Protein AF-A0A925SBM7-F1 (afdb_monomer)

Solvent-accessible surface area (backbone atoms only — not comparable to full-atom values): 20744 Å² total; per-residue (Å²): 138,82,82,84,75,77,81,74,82,74,74,85,72,57,77,45,67,41,52,42,64,77,42,91,88,35,47,74,71,52,40,55,50,36,44,76,73,70,36,57,24,42,48,45,52,70,65,62,63,48,76,49,73,45,79,36,62,62,72,42,56,63,64,70,64,47,79,69,43,75,47,24,29,63,27,32,28,75,43,70,50,75,50,66,41,80,94,63,78,42,34,37,28,39,37,33,28,36,60,88,69,37,63,38,37,40,34,32,76,70,42,71,70,55,66,80,78,58,56,72,69,42,39,30,42,41,36,41,41,29,79,37,76,86,69,28,27,24,70,66,49,52,71,48,74,62,56,97,85,66,92,71,64,95,77,47,72,34,44,33,60,40,62,84,73,55,90,95,56,54,69,68,59,53,51,57,50,51,53,54,47,43,74,71,41,38,89,65,50,71,63,96,46,58,77,55,43,67,70,76,35,73,94,47,74,52,64,36,54,23,47,44,23,50,55,57,24,90,45,82,69,37,37,58,54,16,49,53,51,54,52,45,50,54,50,51,53,51,48,51,53,51,51,51,54,49,52,53,46,58,74,75,43,71,27,64,72,29,41,38,85,49,72,62,46,54,53,50,56,69,69,39,96,62,81,79,50,74,66,57,53,51,52,51,53,53,50,35,50,37,28,49,30,70,39,67,67,85,83,85,92,81,76,64,92,87,69,51,65,68,57,55,51,50,49,54,44,39,18,31,47,64,50,78,42,90,78,87,88,86,59,99,43,68,73,56,38,54,53,49,50,54,54,48,39,70,63,31,47,87,72,75,42,87,74,131

Mean predicted aligned error: 10.59 Å

Structure (mmCIF, N/CA/C/O backbone):
data_AF-A0A925SBM7-F1
#
_entry.id   AF-A0A925SBM7-F1
#
loop_
_atom_site.group_PDB
_atom_site.id
_atom_site.type_symbol
_atom_site.label_atom_id
_atom_site.label_alt_id
_atom_site.label_comp_id
_atom_site.label_asym_id
_atom_site.label_entity_id
_atom_site.label_seq_id
_atom_site.pdbx_PDB_ins_code
_atom_site.Cartn_x
_atom_site.Cartn_y
_atom_site.Cartn_z
_atom_site.occupancy
_atom_site.B_iso_or_equiv
_atom_site.auth_seq_id
_atom_site.auth_comp_id
_atom_site.auth_asym_id
_atom_site.auth_atom_id
_atom_site.pdbx_PDB_model_num
ATOM 1 N N . MET A 1 1 ? 7.606 -49.605 -18.441 1.00 36.62 1 MET A N 1
ATOM 2 C CA . MET A 1 1 ? 7.608 -49.320 -16.988 1.00 36.62 1 MET A CA 1
ATOM 3 C C . MET A 1 1 ? 8.359 -48.015 -16.738 1.00 36.62 1 MET A C 1
ATOM 5 O O . MET A 1 1 ? 9.557 -48.031 -16.490 1.00 36.62 1 MET A O 1
ATOM 9 N N . SER A 1 2 ? 7.673 -46.881 -16.899 1.00 34.53 2 SER A N 1
ATOM 10 C CA . SER A 1 2 ? 8.243 -45.550 -16.661 1.00 34.53 2 SER A CA 1
ATOM 11 C C . SER A 1 2 ? 8.030 -45.191 -15.192 1.00 34.53 2 SER A C 1
ATOM 13 O O . SER A 1 2 ? 6.893 -45.181 -14.721 1.00 34.53 2 SER A O 1
ATOM 15 N N . ARG A 1 3 ? 9.122 -44.999 -14.447 1.00 35.59 3 ARG A N 1
ATOM 16 C CA . ARG A 1 3 ? 9.088 -44.687 -13.014 1.00 35.59 3 ARG A CA 1
ATOM 17 C C . ARG A 1 3 ? 8.568 -43.263 -12.829 1.00 35.59 3 ARG A C 1
ATOM 19 O O . ARG A 1 3 ? 9.283 -42.300 -13.091 1.00 35.59 3 ARG A O 1
ATOM 26 N N . TYR A 1 4 ? 7.330 -43.155 -12.358 1.00 36.81 4 TYR A N 1
ATOM 27 C CA . TYR A 1 4 ? 6.781 -41.937 -11.777 1.00 36.81 4 TYR A CA 1
ATOM 28 C C . TYR A 1 4 ? 7.681 -41.507 -10.612 1.00 36.81 4 TYR A C 1
ATOM 30 O O . TYR A 1 4 ? 7.829 -42.229 -9.625 1.00 36.81 4 TYR A O 1
ATOM 38 N N . LYS A 1 5 ? 8.347 -40.363 -10.769 1.00 33.78 5 LYS A N 1
ATOM 39 C CA . LYS A 1 5 ? 9.140 -39.722 -9.721 1.00 33.78 5 LYS A CA 1
ATOM 40 C C . LYS A 1 5 ? 8.180 -38.767 -8.999 1.00 33.78 5 LYS A C 1
ATOM 42 O O . LYS A 1 5 ? 7.659 -37.876 -9.670 1.00 33.78 5 LYS A O 1
ATOM 47 N N . PRO A 1 6 ? 7.879 -38.961 -7.703 1.00 37.88 6 PRO A N 1
ATOM 48 C CA . PRO A 1 6 ? 6.991 -38.051 -6.991 1.00 37.88 6 PRO A CA 1
ATOM 49 C C . PRO A 1 6 ? 7.601 -36.639 -6.971 1.00 37.88 6 PRO A C 1
ATOM 51 O O . PRO A 1 6 ? 8.834 -36.516 -6.986 1.00 37.88 6 PRO A O 1
ATOM 54 N N . PRO A 1 7 ? 6.772 -35.580 -6.971 1.00 35.25 7 PRO A N 1
ATOM 55 C CA . PRO A 1 7 ? 7.269 -34.217 -6.845 1.00 35.25 7 PRO A CA 1
ATOM 56 C C . PRO A 1 7 ? 8.067 -34.086 -5.541 1.00 35.25 7 PRO A C 1
ATOM 58 O O . PRO A 1 7 ? 7.689 -34.636 -4.506 1.00 35.25 7 PRO A O 1
ATOM 61 N N . MET A 1 8 ? 9.215 -33.411 -5.626 1.00 36.38 8 MET A N 1
ATOM 62 C CA . MET A 1 8 ? 10.025 -33.065 -4.458 1.00 36.38 8 MET A CA 1
ATOM 63 C C . MET A 1 8 ? 9.178 -32.248 -3.468 1.00 36.38 8 MET A C 1
ATOM 65 O O . MET A 1 8 ? 8.316 -31.495 -3.920 1.00 36.38 8 MET A O 1
ATOM 69 N N . PRO A 1 9 ? 9.405 -32.374 -2.148 1.00 42.34 9 PRO A N 1
ATOM 70 C CA . PRO A 1 9 ? 8.693 -31.567 -1.167 1.00 42.34 9 PRO A CA 1
ATOM 71 C C . PRO A 1 9 ? 8.966 -30.084 -1.428 1.00 42.34 9 PRO A C 1
ATOM 73 O O . PRO A 1 9 ? 10.118 -29.685 -1.623 1.00 42.34 9 PRO A O 1
ATOM 76 N N . ASP A 1 10 ? 7.888 -29.301 -1.464 1.00 40.31 10 ASP A N 1
ATOM 77 C CA . ASP A 1 10 ? 7.915 -27.850 -1.594 1.00 40.31 10 ASP A CA 1
ATOM 78 C C . ASP A 1 10 ? 8.923 -27.239 -0.610 1.00 40.31 10 ASP A C 1
ATOM 80 O O . ASP A 1 10 ? 9.054 -27.678 0.537 1.00 40.31 10 ASP A O 1
ATOM 84 N N . ALA A 1 11 ? 9.651 -26.219 -1.074 1.00 39.84 11 ALA A N 1
ATOM 85 C CA . ALA A 1 11 ? 10.484 -25.374 -0.224 1.00 39.84 11 ALA A CA 1
ATOM 86 C C . ALA A 1 11 ? 9.697 -24.966 1.035 1.00 39.84 11 ALA A C 1
ATOM 88 O O . ALA A 1 11 ? 8.486 -24.763 0.923 1.00 39.84 11 ALA A O 1
ATOM 89 N N . PRO A 1 12 ? 10.335 -24.827 2.216 1.00 41.28 12 PRO A N 1
ATOM 90 C CA . PRO A 1 12 ? 9.622 -24.466 3.434 1.00 41.28 12 PRO A CA 1
ATOM 91 C C . PRO A 1 12 ? 8.854 -23.170 3.179 1.00 41.28 12 PRO A C 1
ATOM 93 O O . PRO A 1 12 ? 9.448 -22.103 3.021 1.00 41.28 12 PRO A O 1
ATOM 96 N N . THR A 1 13 ? 7.531 -23.275 3.061 1.00 55.53 13 THR A N 1
ATOM 97 C CA . THR A 1 13 ? 6.646 -22.130 2.877 1.00 55.53 13 THR A CA 1
ATOM 98 C C . THR A 1 13 ? 6.925 -21.179 4.025 1.00 55.53 13 THR A C 1
ATOM 100 O O . THR A 1 13 ? 6.797 -21.581 5.185 1.00 55.53 13 THR A O 1
ATOM 103 N N . HIS A 1 14 ? 7.363 -19.954 3.715 1.00 69.00 14 HIS A N 1
ATOM 104 C CA . HIS A 1 14 ? 7.629 -18.944 4.735 1.00 69.00 14 HIS A CA 1
ATOM 105 C C . HIS A 1 14 ? 6.448 -18.907 5.721 1.00 69.00 14 HIS A C 1
ATOM 107 O O . HIS A 1 14 ? 5.305 -18.894 5.262 1.00 69.00 14 HIS A O 1
ATOM 113 N N . PRO A 1 15 ? 6.675 -18.879 7.048 1.00 78.44 15 PRO A N 1
ATOM 114 C CA . PRO A 1 15 ? 5.600 -19.037 8.034 1.00 78.44 15 PRO A CA 1
ATOM 115 C C . PRO A 1 15 ? 4.454 -18.026 7.869 1.00 78.44 15 PRO A C 1
ATOM 117 O O . PRO A 1 15 ? 3.299 -18.322 8.163 1.00 78.44 15 PRO A O 1
ATOM 120 N N . ILE A 1 16 ? 4.766 -16.843 7.338 1.00 83.44 16 ILE A N 1
ATOM 121 C CA . ILE A 1 16 ? 3.816 -15.761 7.053 1.00 83.44 16 ILE A CA 1
ATOM 122 C C . ILE A 1 16 ? 2.964 -15.984 5.788 1.00 83.44 16 ILE A C 1
ATOM 124 O O . ILE A 1 16 ? 1.986 -15.278 5.583 1.00 83.44 16 ILE A O 1
ATOM 128 N N . LEU A 1 17 ? 3.262 -16.984 4.957 1.00 87.81 17 LEU A N 1
ATOM 129 C CA . LEU A 1 17 ? 2.428 -17.367 3.806 1.00 87.81 17 LEU A CA 1
ATOM 130 C C . LEU A 1 17 ? 1.297 -18.331 4.194 1.00 87.81 17 LEU A C 1
ATOM 132 O O . LEU A 1 17 ? 0.545 -18.794 3.338 1.00 87.81 17 LEU A O 1
ATOM 136 N N . T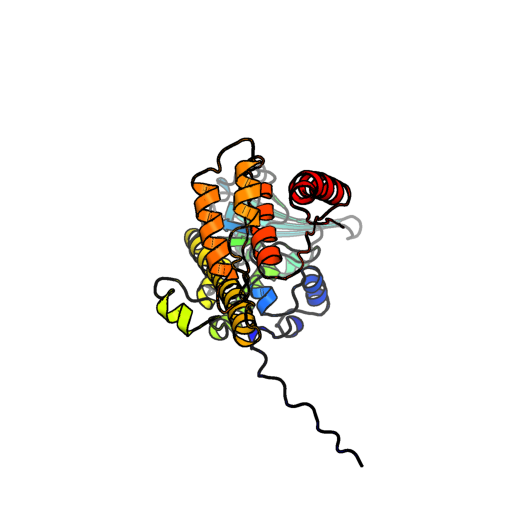HR A 1 18 ? 1.159 -18.631 5.488 1.00 89.50 18 THR A N 1
ATOM 137 C CA . THR A 1 18 ? 0.071 -19.460 6.012 1.00 89.50 18 THR A CA 1
ATOM 138 C C . THR A 1 18 ? -1.293 -18.856 5.636 1.00 89.50 18 THR A C 1
ATOM 140 O O . THR A 1 18 ? -1.474 -17.641 5.766 1.00 89.50 18 THR A O 1
ATOM 143 N N . PRO A 1 19 ? -2.280 -19.665 5.201 1.00 91.50 19 PRO A N 1
ATOM 144 C CA . PRO A 1 19 ? -3.624 -19.175 4.909 1.00 91.50 19 PRO A CA 1
ATOM 145 C C . PRO A 1 19 ? -4.304 -18.536 6.127 1.00 91.50 19 PRO A C 1
ATOM 147 O O . PRO A 1 19 ? -4.278 -19.099 7.223 1.00 91.50 19 PRO A O 1
ATOM 150 N N . ILE A 1 20 ? -5.015 -17.419 5.933 1.00 90.88 20 ILE A N 1
ATOM 151 C CA . ILE A 1 20 ? -5.725 -16.713 7.025 1.00 90.88 20 ILE A CA 1
ATOM 152 C C . ILE A 1 20 ? -6.784 -17.566 7.734 1.00 90.88 20 ILE A C 1
ATOM 154 O O . ILE A 1 20 ? -7.134 -17.286 8.876 1.00 90.88 20 ILE A O 1
ATOM 158 N N . VAL A 1 21 ? -7.298 -18.610 7.081 1.00 88.81 21 VAL A N 1
ATOM 159 C CA . VAL A 1 21 ? -8.307 -19.521 7.650 1.00 88.81 21 VAL A CA 1
ATOM 160 C C . VAL A 1 21 ? -7.735 -20.334 8.818 1.00 88.81 21 VAL A C 1
ATOM 162 O O . VAL A 1 21 ? -8.482 -20.778 9.683 1.00 88.81 21 VAL A O 1
ATOM 165 N N . ALA A 1 22 ? -6.409 -20.491 8.883 1.00 87.19 22 ALA A N 1
ATOM 166 C CA . ALA A 1 22 ? -5.737 -21.135 10.007 1.00 87.19 22 ALA A CA 1
ATOM 167 C C . ALA A 1 22 ? -5.663 -20.236 11.257 1.00 87.19 22 ALA A C 1
ATOM 169 O O . ALA A 1 22 ? -5.339 -20.719 12.343 1.00 87.19 22 ALA A O 1
ATOM 170 N N . LEU A 1 23 ? -5.955 -18.933 11.136 1.00 87.00 23 LEU A N 1
ATOM 171 C CA . LEU A 1 23 ? -5.898 -18.006 12.262 1.00 87.00 23 LEU A CA 1
ATOM 172 C C . LEU A 1 23 ? -7.079 -18.203 13.215 1.00 87.00 23 LEU A C 1
ATOM 174 O O . LEU A 1 23 ? -8.252 -18.256 12.832 1.00 87.00 23 LEU A O 1
ATOM 178 N N . ARG A 1 24 ? -6.773 -18.214 14.513 1.00 82.44 24 ARG A N 1
ATOM 179 C CA . ARG A 1 24 ? -7.779 -18.364 15.567 1.00 82.44 24 ARG A CA 1
ATOM 180 C C . ARG A 1 24 ? -8.795 -17.217 15.538 1.00 82.44 24 ARG A C 1
ATOM 182 O O . ARG A 1 24 ? -8.470 -16.055 15.792 1.00 82.44 24 ARG A O 1
ATOM 189 N N . GLY A 1 25 ? -10.066 -17.561 15.347 1.00 79.31 25 GLY A N 1
ATOM 190 C CA . GLY A 1 25 ? -11.177 -16.603 15.293 1.00 79.31 25 GLY A CA 1
ATOM 191 C C . GLY A 1 25 ? -11.581 -16.189 13.876 1.00 79.31 25 GLY A C 1
ATOM 192 O O . GLY A 1 25 ? -12.511 -15.394 13.735 1.00 79.31 25 GLY A O 1
ATOM 193 N N . VAL A 1 26 ? -10.939 -16.745 12.842 1.00 88.06 26 VAL A N 1
ATOM 194 C CA . VAL A 1 26 ? -11.363 -16.622 11.442 1.00 88.06 26 VAL A CA 1
ATOM 195 C C . VAL A 1 26 ? -12.196 -17.850 11.064 1.00 88.06 26 VAL A C 1
ATOM 197 O O . VAL A 1 26 ? -11.687 -18.858 10.593 1.00 88.06 26 VAL A O 1
ATOM 200 N N . GLY A 1 27 ? -13.508 -17.776 11.306 1.00 88.31 27 GLY A N 1
ATOM 201 C CA . GLY A 1 27 ? -14.463 -18.774 10.806 1.00 88.31 27 GLY A CA 1
ATOM 202 C C . GLY A 1 27 ? -14.725 -18.637 9.296 1.00 88.31 27 GLY A C 1
ATOM 203 O O . GLY A 1 27 ? -14.290 -17.654 8.692 1.00 88.31 27 GLY A O 1
ATOM 204 N N . PRO A 1 28 ? -15.491 -19.555 8.677 1.00 87.69 28 PRO A N 1
ATOM 205 C CA . PRO A 1 28 ? -15.744 -19.556 7.230 1.00 87.69 28 PRO A CA 1
ATOM 206 C C . PRO A 1 28 ? -16.393 -18.256 6.726 1.00 87.69 28 PRO A C 1
ATOM 208 O O . PRO A 1 28 ? -16.018 -17.741 5.676 1.00 87.69 28 PRO A O 1
ATOM 211 N N . GLU A 1 29 ? -17.306 -17.667 7.503 1.00 88.06 29 GLU A N 1
ATOM 212 C CA . GLU A 1 29 ? -17.922 -16.377 7.170 1.00 88.06 29 GLU A CA 1
ATOM 213 C C . GLU A 1 29 ? -16.894 -15.231 7.172 1.00 88.06 29 GLU A C 1
ATOM 215 O O . GLU A 1 29 ? -16.831 -14.433 6.236 1.00 88.06 29 GLU A O 1
ATOM 220 N N . ARG A 1 30 ? -16.041 -15.173 8.205 1.00 88.75 30 ARG A N 1
ATOM 221 C CA . ARG A 1 30 ? -14.977 -14.164 8.323 1.00 88.75 30 ARG A CA 1
ATOM 222 C C . ARG A 1 30 ? -13.920 -14.339 7.237 1.00 88.75 30 ARG A C 1
ATOM 224 O O . ARG A 1 30 ? -13.475 -13.345 6.675 1.00 88.75 30 ARG A O 1
ATOM 231 N N . ALA A 1 31 ? -13.571 -15.577 6.896 1.00 90.25 31 ALA A N 1
ATOM 232 C CA . ALA A 1 31 ? -12.684 -15.886 5.781 1.00 90.25 31 ALA A CA 1
ATOM 233 C C . ALA A 1 31 ? -13.259 -15.381 4.450 1.00 90.25 31 ALA A C 1
ATOM 235 O O . ALA A 1 31 ? -12.548 -14.734 3.686 1.00 90.25 31 ALA A O 1
ATOM 236 N N . ALA A 1 32 ? -14.556 -15.593 4.196 1.00 90.62 32 ALA A N 1
ATOM 237 C CA . ALA A 1 32 ? -15.216 -15.079 2.997 1.00 90.62 32 ALA A CA 1
ATOM 238 C C . ALA A 1 32 ? -15.233 -13.539 2.952 1.00 90.62 32 ALA A C 1
ATOM 240 O O . ALA A 1 32 ? -15.033 -12.953 1.889 1.00 90.62 32 ALA A O 1
ATOM 241 N N . GLN A 1 33 ? -15.434 -12.870 4.094 1.00 90.56 33 GLN A N 1
ATOM 242 C CA . GLN A 1 33 ? -15.348 -11.407 4.194 1.00 90.56 33 GLN A CA 1
ATOM 243 C C . GLN A 1 33 ? -13.922 -10.896 3.922 1.00 90.56 33 GLN A C 1
ATOM 245 O O . GLN A 1 33 ? -13.749 -9.963 3.142 1.00 90.56 33 GLN A O 1
ATOM 250 N N . LEU A 1 34 ? -12.897 -11.532 4.498 1.00 92.31 34 LEU A N 1
ATOM 251 C CA . LEU A 1 34 ? -11.488 -11.192 4.259 1.00 92.31 34 LEU A CA 1
ATOM 252 C C . LEU A 1 34 ? -11.064 -11.451 2.804 1.00 92.31 34 LEU A C 1
ATOM 254 O O . LEU A 1 34 ? -10.365 -10.632 2.211 1.00 92.31 34 LEU A O 1
ATOM 258 N N . ALA A 1 35 ? -11.563 -12.518 2.179 1.00 92.69 35 ALA A N 1
ATOM 259 C CA . ALA A 1 35 ? -11.307 -12.807 0.770 1.00 92.69 35 ALA A CA 1
ATOM 260 C C . ALA A 1 35 ? -11.868 -11.720 -0.168 1.00 92.69 35 ALA A C 1
ATOM 262 O O . ALA A 1 35 ? -11.259 -11.424 -1.194 1.00 92.69 35 ALA A O 1
ATOM 263 N N . ARG A 1 36 ? -12.981 -11.056 0.188 1.00 92.69 36 ARG A N 1
ATOM 264 C CA . ARG A 1 36 ? -13.484 -9.884 -0.566 1.00 92.69 36 ARG A CA 1
ATOM 265 C C . ARG A 1 36 ? -12.520 -8.695 -0.510 1.00 92.69 36 ARG A C 1
ATOM 267 O O . ARG A 1 36 ? -12.503 -7.890 -1.437 1.00 92.69 36 ARG A O 1
ATOM 274 N N . LEU A 1 37 ? -11.708 -8.603 0.544 1.00 91.12 37 LEU A N 1
ATOM 275 C CA . LEU A 1 37 ? -10.600 -7.650 0.667 1.00 91.12 37 LEU A CA 1
ATOM 276 C C . LEU A 1 37 ? -9.308 -8.148 -0.005 1.00 91.12 37 LEU A C 1
ATOM 278 O O . LEU A 1 37 ? -8.294 -7.463 0.074 1.00 91.12 37 LEU A O 1
ATOM 282 N N . LYS A 1 38 ? -9.343 -9.306 -0.684 1.00 94.25 38 LYS A N 1
ATOM 283 C CA . LYS A 1 38 ? -8.181 -9.994 -1.274 1.00 94.25 38 LYS A CA 1
ATOM 284 C C . LYS A 1 38 ? -7.117 -10.389 -0.246 1.00 94.25 38 LYS A C 1
ATOM 286 O O . LYS A 1 38 ? -5.942 -10.484 -0.579 1.00 94.25 38 LYS A O 1
ATOM 291 N N . LEU A 1 39 ? -7.530 -10.615 0.999 1.00 93.81 39 LEU A N 1
ATOM 292 C CA . LEU A 1 39 ? -6.655 -11.090 2.064 1.00 93.81 39 LEU A CA 1
ATOM 293 C C . LEU A 1 39 ? -6.765 -12.614 2.116 1.00 93.81 39 LEU A C 1
ATOM 295 O O . LEU A 1 39 ? -7.835 -13.133 2.437 1.00 93.81 39 LEU A O 1
ATOM 299 N N . HIS A 1 40 ? -5.690 -13.324 1.771 1.00 92.50 40 HIS A N 1
ATOM 300 C CA . HIS A 1 40 ? -5.677 -14.791 1.694 1.00 92.50 40 HIS A CA 1
ATOM 301 C C . HIS A 1 40 ? -4.623 -15.426 2.606 1.00 92.50 40 HIS A C 1
ATOM 303 O O . HIS A 1 40 ? -4.810 -16.550 3.081 1.00 92.50 40 HIS A O 1
ATOM 309 N N . THR A 1 41 ? -3.549 -14.703 2.899 1.00 94.38 41 THR A N 1
ATOM 310 C CA . THR A 1 41 ? -2.424 -15.156 3.722 1.00 94.38 41 THR A CA 1
ATOM 311 C C . THR A 1 41 ? -2.182 -14.237 4.916 1.00 94.38 41 THR A C 1
ATOM 313 O O . THR A 1 41 ? -2.691 -13.114 4.980 1.00 94.38 41 THR A O 1
ATOM 316 N N . VAL A 1 42 ? -1.408 -14.718 5.891 1.00 92.88 42 VAL A N 1
ATOM 317 C CA . VAL A 1 42 ? -0.963 -13.899 7.028 1.00 92.88 42 VAL A CA 1
ATOM 318 C C . VAL A 1 42 ? -0.161 -12.685 6.548 1.00 92.88 42 VAL A C 1
ATOM 320 O O . VAL A 1 42 ? -0.357 -11.594 7.075 1.00 92.88 42 VAL A O 1
ATOM 323 N N . GLU A 1 43 ? 0.677 -12.830 5.522 1.00 92.06 43 GLU A N 1
ATOM 324 C CA . GLU A 1 43 ? 1.409 -11.716 4.917 1.00 92.06 43 GLU A CA 1
ATOM 325 C C . GLU A 1 43 ? 0.458 -10.671 4.323 1.00 92.06 43 GLU A C 1
ATOM 327 O O . GLU A 1 43 ? 0.632 -9.486 4.606 1.00 92.06 43 GLU A O 1
ATOM 332 N N . ASP A 1 44 ? -0.589 -11.083 3.597 1.00 93.44 44 ASP A N 1
ATOM 333 C CA . ASP A 1 44 ? -1.594 -10.139 3.080 1.00 93.44 44 ASP A CA 1
ATOM 334 C C . ASP A 1 44 ? -2.235 -9.341 4.220 1.00 93.44 44 ASP A C 1
ATOM 336 O O . ASP A 1 44 ? -2.409 -8.127 4.121 1.00 93.44 44 ASP A O 1
ATOM 340 N N . LEU A 1 45 ? -2.565 -10.020 5.324 1.00 93.88 45 LEU A N 1
ATOM 341 C CA . LEU A 1 45 ? -3.159 -9.392 6.498 1.00 93.88 45 LEU A CA 1
ATOM 342 C C . LEU A 1 45 ? -2.192 -8.392 7.154 1.00 93.88 45 LEU A C 1
ATOM 344 O O . LEU A 1 45 ? -2.595 -7.267 7.432 1.00 93.88 45 LEU A O 1
ATOM 348 N N . LEU A 1 46 ? -0.923 -8.762 7.349 1.00 93.06 46 LEU A N 1
ATOM 349 C CA . LEU A 1 46 ? 0.118 -7.876 7.894 1.00 93.06 46 LEU A CA 1
ATOM 350 C C . LEU A 1 46 ? 0.455 -6.702 6.958 1.00 93.06 46 LEU A C 1
ATOM 352 O O . LEU A 1 46 ? 0.945 -5.669 7.401 1.00 93.06 46 LEU A O 1
ATOM 356 N N . LEU A 1 47 ? 0.211 -6.833 5.656 1.00 92.25 47 LEU A N 1
ATOM 357 C CA . LEU A 1 47 ? 0.386 -5.748 4.690 1.00 92.25 47 LEU A CA 1
ATOM 358 C C . LEU A 1 47 ? -0.905 -4.943 4.459 1.00 92.25 47 LEU A C 1
ATOM 360 O O . LEU A 1 47 ? -0.876 -3.936 3.744 1.00 92.25 47 LEU A O 1
ATOM 364 N N . HIS A 1 48 ? -2.020 -5.316 5.099 1.00 94.50 48 HIS A N 1
ATOM 365 C CA . HIS A 1 48 ? -3.295 -4.595 5.043 1.00 94.50 48 HIS A CA 1
ATOM 366 C C . HIS A 1 48 ? -3.269 -3.342 5.923 1.00 94.50 48 HIS A C 1
ATOM 368 O O . HIS A 1 48 ? -3.756 -3.320 7.056 1.00 94.50 48 HIS A O 1
ATOM 374 N N . ARG A 1 49 ? -2.663 -2.274 5.407 1.00 93.00 49 ARG A N 1
ATOM 375 C CA . ARG A 1 49 ? -2.386 -1.054 6.179 1.00 93.00 49 ARG A CA 1
ATOM 376 C C . ARG A 1 49 ? -3.667 -0.294 6.580 1.00 93.00 49 ARG A C 1
ATOM 378 O O . ARG A 1 49 ? -4.631 -0.246 5.807 1.00 93.00 49 ARG A O 1
ATOM 385 N N . PRO A 1 50 ? -3.680 0.368 7.753 1.00 93.94 50 PRO A N 1
ATOM 386 C CA . PRO A 1 50 ? -4.755 1.288 8.126 1.00 93.94 50 PRO A CA 1
ATOM 387 C C . PRO A 1 50 ? -4.889 2.449 7.127 1.00 93.94 50 PRO A C 1
ATOM 389 O O . PRO A 1 50 ? -3.898 2.950 6.600 1.00 93.94 50 PRO A O 1
ATOM 392 N N . ARG A 1 51 ? -6.119 2.926 6.892 1.00 92.25 51 ARG A N 1
ATOM 393 C CA . ARG A 1 51 ? -6.389 4.122 6.067 1.00 92.25 51 ARG A CA 1
ATOM 394 C C . ARG A 1 51 ? -6.172 5.418 6.847 1.00 92.25 51 ARG A C 1
ATOM 396 O O . ARG A 1 51 ? -5.839 6.443 6.261 1.00 92.25 51 ARG A O 1
ATOM 403 N N . ARG A 1 52 ? -6.445 5.393 8.149 1.00 90.44 52 ARG A N 1
ATOM 404 C CA . ARG A 1 52 ? -6.238 6.517 9.068 1.00 90.44 52 ARG A CA 1
ATOM 405 C C . ARG A 1 52 ? -6.014 5.993 10.481 1.00 90.44 52 ARG A C 1
ATOM 407 O O . ARG A 1 52 ? -6.266 4.818 10.749 1.00 90.44 52 ARG A O 1
ATOM 414 N N . TYR A 1 53 ? -5.628 6.893 11.371 1.00 90.12 53 TYR A N 1
ATOM 415 C CA . TYR A 1 53 ? -5.447 6.626 12.790 1.00 90.12 53 TYR A CA 1
ATOM 416 C C . TYR A 1 53 ? -6.290 7.606 13.597 1.00 90.12 53 TYR A C 1
ATOM 418 O O . TYR A 1 53 ? -6.484 8.750 13.183 1.00 90.12 53 TYR A O 1
ATOM 426 N N . GLU A 1 54 ? -6.817 7.147 14.722 1.00 85.56 54 GLU A N 1
ATOM 427 C CA . GLU A 1 54 ? -7.579 7.957 15.667 1.00 85.56 54 GLU A CA 1
ATOM 428 C C . GLU A 1 54 ? -6.812 7.993 16.988 1.00 85.56 54 GLU A C 1
ATOM 430 O O . GLU A 1 54 ? -6.562 6.946 17.580 1.00 85.56 54 GLU A O 1
ATOM 435 N N . ASP A 1 55 ? -6.419 9.182 17.446 1.00 84.19 55 ASP A N 1
ATOM 436 C CA . ASP A 1 55 ? -5.768 9.325 18.748 1.00 84.19 55 ASP A CA 1
ATOM 437 C C . ASP A 1 55 ? -6.824 9.239 19.856 1.00 84.19 55 ASP A C 1
ATOM 439 O O . ASP A 1 55 ? -7.653 10.137 20.011 1.00 84.19 55 ASP A O 1
ATOM 443 N N . ARG A 1 56 ? -6.819 8.124 20.593 1.00 84.62 56 ARG A N 1
ATOM 444 C CA . ARG A 1 56 ? -7.777 7.843 21.671 1.00 84.62 56 ARG A CA 1
ATOM 445 C C . ARG A 1 56 ? -7.152 7.925 23.062 1.00 84.62 56 ARG A C 1
ATOM 447 O O . ARG A 1 56 ? -7.784 7.460 24.006 1.00 84.62 56 ARG A O 1
ATOM 454 N N . ARG A 1 57 ? -5.952 8.504 23.178 1.00 80.81 57 ARG A N 1
ATOM 455 C CA . ARG A 1 57 ? -5.225 8.714 24.447 1.00 80.81 57 ARG A CA 1
ATOM 456 C C . ARG A 1 57 ? -5.748 9.918 25.233 1.00 80.81 57 ARG A C 1
ATOM 458 O O . ARG A 1 57 ? -5.592 10.010 26.443 1.00 80.81 57 ARG A O 1
ATOM 465 N N . HIS A 1 58 ? -6.382 10.863 24.542 1.00 81.06 58 HIS A N 1
ATOM 466 C CA . HIS A 1 58 ? -6.893 12.083 25.155 1.00 81.06 58 HIS A CA 1
ATOM 467 C C . HIS A 1 58 ? -8.293 11.851 25.721 1.00 81.06 58 HIS A C 1
ATOM 469 O O . HIS A 1 58 ? -9.291 11.882 24.994 1.00 81.06 58 HIS A O 1
ATOM 475 N N . PHE A 1 59 ? -8.353 11.621 27.029 1.00 83.94 59 PHE A N 1
ATOM 476 C CA . PHE A 1 59 ? -9.608 11.510 27.759 1.00 83.94 59 PHE A CA 1
ATOM 477 C C . PHE A 1 59 ? -10.201 12.891 28.013 1.00 83.94 59 PHE A C 1
ATOM 479 O O . PHE A 1 59 ? -9.520 13.795 28.494 1.00 83.94 59 PHE A O 1
ATOM 486 N N . ARG A 1 60 ? -11.485 13.034 27.699 1.00 87.62 60 ARG A N 1
ATOM 487 C CA . ARG A 1 60 ? -12.304 14.178 28.100 1.00 87.62 60 ARG A CA 1
ATOM 488 C C . ARG A 1 60 ? -13.275 13.752 29.189 1.00 87.62 60 ARG A C 1
ATOM 490 O O . ARG A 1 60 ? -13.650 12.577 29.267 1.00 87.62 60 ARG A O 1
ATOM 497 N N . THR A 1 61 ? -13.706 14.704 30.002 1.00 91.31 61 THR A N 1
ATOM 498 C CA . THR A 1 61 ? -14.847 14.470 30.893 1.00 91.31 61 THR A CA 1
ATOM 499 C C . THR A 1 61 ? -16.146 14.436 30.081 1.00 91.31 61 THR A C 1
ATOM 501 O O . THR A 1 61 ? -16.235 14.985 28.976 1.00 91.31 61 THR A O 1
ATOM 504 N N . ILE A 1 62 ? -17.191 13.796 30.602 1.00 90.75 62 ILE A N 1
ATOM 505 C CA . ILE A 1 62 ? -18.509 13.739 29.955 1.00 90.75 62 ILE A CA 1
ATOM 506 C C . ILE A 1 62 ? -19.068 15.157 29.747 1.00 90.75 62 ILE A C 1
ATOM 508 O O . ILE A 1 62 ? -19.716 15.430 28.728 1.00 90.75 62 ILE A O 1
ATOM 512 N N . ALA A 1 63 ? -18.797 16.080 30.672 1.00 90.81 63 ALA A N 1
ATOM 513 C CA . ALA A 1 63 ? -19.194 17.482 30.564 1.00 90.81 63 ALA A CA 1
ATOM 514 C C . ALA A 1 63 ? -18.501 18.237 29.408 1.00 90.81 63 ALA A C 1
ATOM 516 O O . ALA A 1 63 ? -19.118 19.116 28.802 1.00 90.81 63 ALA A O 1
ATOM 517 N N . GLU A 1 64 ? -17.270 17.871 29.052 1.00 91.62 64 GLU A N 1
ATOM 518 C CA . GLU A 1 64 ? -16.472 18.497 27.980 1.00 91.62 64 GLU A CA 1
ATOM 519 C C . GLU A 1 64 ? -16.788 17.967 26.576 1.00 91.62 64 GLU A C 1
ATOM 521 O O . GLU A 1 64 ? -16.216 18.423 25.583 1.00 91.62 64 GLU A O 1
ATOM 526 N N . LEU A 1 65 ? -17.687 16.988 26.464 1.00 90.75 65 LEU A N 1
ATOM 527 C CA . LEU A 1 65 ? -18.082 16.444 25.172 1.00 90.75 65 LEU A CA 1
ATOM 528 C C . LEU A 1 65 ? -18.721 17.524 24.283 1.00 90.75 65 LEU A C 1
ATOM 530 O O . LEU A 1 65 ? -19.653 18.223 24.688 1.00 90.75 65 LEU A O 1
ATOM 534 N N . GLU A 1 66 ? -18.262 17.613 23.040 1.00 91.31 66 GLU A N 1
ATOM 535 C CA . GLU A 1 66 ? -18.773 18.553 22.043 1.00 91.31 66 GLU A CA 1
ATOM 536 C C . GLU A 1 66 ? -19.652 17.832 21.016 1.00 91.31 66 GLU A C 1
ATOM 538 O O . GLU A 1 66 ? -19.402 16.684 20.640 1.00 91.31 66 GLU A O 1
ATOM 543 N N . LEU A 1 67 ? -20.704 18.506 20.542 1.00 93.38 67 LEU A N 1
ATOM 544 C CA . LEU A 1 67 ? -21.626 17.932 19.564 1.00 93.38 67 LEU A CA 1
ATOM 545 C C . LEU A 1 67 ? -20.893 17.644 18.242 1.00 93.38 67 LEU A C 1
ATOM 547 O O . LEU A 1 67 ? -20.280 18.534 17.660 1.00 93.38 67 LEU A O 1
ATOM 551 N N . GLY A 1 68 ? -20.977 16.406 17.750 1.00 89.50 68 GLY A N 1
ATOM 552 C CA . GLY A 1 68 ? -20.389 15.993 16.469 1.00 89.50 68 GLY A CA 1
ATOM 553 C C . GLY A 1 68 ? -18.873 15.737 16.472 1.00 89.50 68 GLY A C 1
ATOM 554 O O . GLY A 1 68 ? -18.349 15.217 15.478 1.00 89.50 68 GLY A O 1
ATOM 555 N N . VAL A 1 69 ? -18.171 16.025 17.571 1.00 89.56 69 VAL A N 1
ATOM 556 C CA . VAL A 1 69 ? -16.725 15.793 17.717 1.00 89.56 69 VAL A CA 1
ATOM 557 C C . VAL A 1 69 ? -16.484 14.395 18.288 1.00 89.56 69 VAL A C 1
ATOM 559 O O . VAL A 1 69 ? -17.147 13.980 19.231 1.00 89.56 69 VAL A O 1
ATOM 562 N N . ALA A 1 70 ? -15.559 13.630 17.699 1.00 88.00 70 ALA A N 1
ATOM 563 C CA . ALA A 1 70 ? -15.204 12.318 18.242 1.00 88.00 70 ALA A CA 1
ATOM 564 C C . ALA A 1 70 ? -14.356 12.508 19.501 1.00 88.00 70 ALA A C 1
ATOM 566 O O . ALA A 1 70 ? -13.391 13.271 19.481 1.00 88.00 70 ALA A O 1
ATOM 567 N N . SER A 1 71 ? -14.713 11.847 20.596 1.00 88.31 71 SER A N 1
ATOM 568 C CA . SER A 1 71 ? -14.005 11.984 21.870 1.00 88.31 71 SER A CA 1
ATOM 569 C C . SER A 1 71 ? -13.998 10.666 22.632 1.00 88.31 71 SER A C 1
ATOM 571 O O . SER A 1 71 ? -14.921 9.859 22.492 1.00 88.31 71 SER A O 1
ATOM 573 N N . THR A 1 72 ? -12.947 10.461 23.423 1.00 88.94 72 THR A N 1
ATOM 574 C CA . THR A 1 72 ? -12.827 9.340 24.358 1.00 88.94 72 THR A CA 1
ATOM 575 C C . THR A 1 72 ? -13.175 9.831 25.758 1.00 88.94 72 T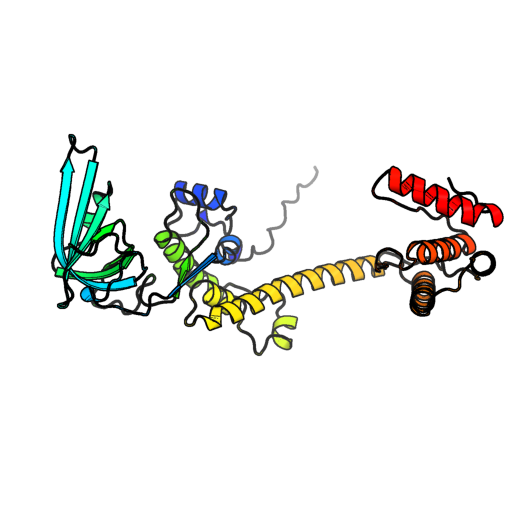HR A C 1
ATOM 577 O O . THR A 1 72 ? -12.634 10.839 26.207 1.00 88.94 72 THR A O 1
ATOM 580 N N . THR A 1 73 ? -14.047 9.118 26.462 1.00 89.69 73 THR A N 1
ATOM 581 C CA . THR A 1 73 ? -14.417 9.413 27.855 1.00 89.69 73 THR A CA 1
ATOM 582 C C . THR A 1 73 ? -14.416 8.132 28.677 1.00 89.69 73 THR A C 1
ATOM 584 O O . THR A 1 73 ? -14.741 7.066 28.152 1.00 89.69 73 THR A O 1
ATOM 587 N N . ARG A 1 74 ? -14.099 8.225 29.967 1.00 89.81 74 ARG A N 1
ATOM 588 C CA . ARG A 1 74 ? -14.214 7.120 30.929 1.00 89.81 74 ARG A CA 1
ATOM 589 C C . ARG A 1 74 ? -15.418 7.370 31.826 1.00 89.81 74 ARG A C 1
ATOM 591 O O . ARG A 1 74 ? -15.627 8.502 32.242 1.00 89.81 74 ARG A O 1
ATOM 598 N N . GLY A 1 75 ? -16.191 6.337 32.133 1.00 90.25 75 GLY A N 1
ATOM 599 C CA . GLY A 1 75 ? -17.318 6.462 33.051 1.00 90.25 75 GLY A CA 1
ATOM 600 C C . GLY A 1 75 ? -17.753 5.124 33.629 1.00 90.25 75 GLY A C 1
ATOM 601 O O . GLY A 1 75 ? -17.496 4.066 33.054 1.00 90.25 75 GLY A O 1
ATOM 602 N N . LYS A 1 76 ? -18.434 5.181 34.770 1.00 93.19 76 LYS A N 1
ATOM 603 C CA . LYS A 1 76 ? -19.020 4.025 35.445 1.00 93.19 76 LYS A CA 1
ATOM 604 C C . LYS A 1 76 ? -20.472 3.845 35.021 1.00 93.19 76 LYS A C 1
ATOM 606 O O . LYS A 1 76 ? -21.225 4.818 34.967 1.00 93.19 76 LYS A O 1
ATOM 611 N N . ILE A 1 77 ? -20.888 2.614 34.743 1.00 94.06 77 ILE A N 1
ATOM 612 C CA . ILE A 1 77 ? -22.275 2.304 34.385 1.00 94.06 77 ILE A CA 1
ATOM 613 C C . ILE A 1 77 ? -23.161 2.478 35.616 1.00 94.06 77 ILE A C 1
ATOM 615 O O . ILE A 1 77 ? -23.054 1.716 36.578 1.00 94.06 77 ILE A O 1
ATOM 619 N N . VAL A 1 78 ? -24.075 3.446 35.564 1.00 94.88 78 VAL A N 1
ATOM 620 C CA . VAL A 1 78 ? -25.074 3.688 36.620 1.00 94.88 78 VAL A CA 1
ATOM 621 C C . VAL A 1 78 ? -26.420 3.042 36.307 1.00 94.88 78 VAL A C 1
ATOM 623 O O . VAL A 1 78 ? -27.160 2.678 37.217 1.00 94.88 78 VAL A O 1
ATOM 626 N N . ALA A 1 79 ? -26.740 2.867 35.026 1.00 92.69 79 ALA A N 1
ATOM 627 C CA . ALA A 1 79 ? -27.948 2.181 34.589 1.00 92.69 79 ALA A CA 1
ATOM 628 C C . ALA A 1 79 ? -27.736 1.549 33.214 1.00 92.69 79 ALA A C 1
ATOM 630 O O . ALA A 1 79 ? -27.058 2.116 32.362 1.00 92.69 79 ALA A O 1
ATOM 631 N N . CYS A 1 80 ? -28.357 0.402 32.964 1.00 93.75 80 CYS A N 1
ATOM 632 C CA . CYS A 1 80 ? -28.436 -0.186 31.634 1.00 93.75 80 CYS A CA 1
ATOM 633 C C . CYS A 1 80 ? -29.771 -0.911 31.455 1.00 93.75 80 CYS A C 1
ATOM 635 O O . CYS A 1 80 ? -30.312 -1.471 32.409 1.00 93.75 80 CYS A O 1
ATOM 637 N N . GLY A 1 81 ? -30.316 -0.911 30.242 1.00 91.56 81 GLY A N 1
ATOM 638 C CA . GLY A 1 81 ? -31.598 -1.549 29.972 1.00 91.56 81 GLY A CA 1
ATOM 639 C C . GLY A 1 81 ? -31.851 -1.798 28.493 1.00 91.56 81 GLY A C 1
ATOM 640 O O . GLY A 1 81 ? -31.459 -1.018 27.626 1.00 91.56 81 GLY A O 1
ATOM 641 N N . LEU A 1 82 ? -32.547 -2.898 28.209 1.00 91.56 82 LEU A N 1
ATOM 642 C CA . LEU A 1 82 ? -33.001 -3.247 26.871 1.00 91.56 82 LEU A CA 1
ATOM 643 C C . LEU A 1 82 ? -34.482 -2.895 26.719 1.00 91.56 82 LEU A C 1
ATOM 645 O O . LEU A 1 82 ? -35.344 -3.485 27.368 1.00 91.56 82 LEU A O 1
ATOM 649 N N . LYS A 1 83 ? -34.791 -1.967 25.817 1.00 89.75 83 LYS A N 1
ATOM 650 C CA . LYS A 1 83 ? -36.163 -1.640 25.415 1.00 89.75 83 LYS A CA 1
ATOM 651 C C . LYS A 1 83 ? -36.473 -2.361 24.107 1.00 89.75 83 LYS A C 1
ATOM 653 O O . LYS A 1 83 ? -35.729 -2.228 23.138 1.00 89.75 83 LYS A O 1
ATOM 658 N N . LYS A 1 84 ? -37.570 -3.117 24.061 1.00 88.50 84 LYS A N 1
ATOM 659 C CA . LYS A 1 84 ? -38.077 -3.780 22.848 1.00 88.50 84 LYS A CA 1
ATOM 660 C C . LYS A 1 84 ? -39.468 -3.252 22.525 1.00 88.50 84 LYS A C 1
ATOM 662 O O . LYS A 1 84 ? -40.275 -3.067 23.428 1.00 88.50 84 LYS A O 1
ATOM 667 N N . TRP A 1 85 ? -39.758 -3.030 21.249 1.00 90.44 85 TRP A N 1
ATOM 668 C CA . TRP A 1 85 ? -41.091 -2.624 20.793 1.00 90.44 85 TRP A CA 1
ATOM 669 C C . TRP A 1 85 ? -41.389 -3.195 19.402 1.00 90.44 85 TRP A C 1
ATOM 671 O O . TRP A 1 85 ? -40.553 -3.880 18.810 1.00 90.44 85 TRP A O 1
ATOM 681 N N . GLN A 1 86 ? -42.613 -2.974 18.908 1.00 77.06 86 GLN A N 1
ATOM 682 C CA . GLN A 1 86 ? -43.149 -3.627 17.702 1.00 77.06 86 GLN A CA 1
ATOM 683 C C . GLN A 1 86 ? -42.988 -5.156 17.750 1.00 77.06 86 GLN A C 1
ATOM 685 O O . GLN A 1 86 ? -42.322 -5.742 16.899 1.00 77.06 86 GLN A O 1
ATOM 690 N N . GLN A 1 87 ? -43.538 -5.790 18.796 1.00 76.31 87 GLN A N 1
ATOM 691 C CA . GLN A 1 87 ? -43.467 -7.248 19.006 1.00 76.31 87 GLN A CA 1
ATOM 692 C C . GLN A 1 87 ? -42.028 -7.812 18.970 1.00 76.31 87 GLN A C 1
ATOM 694 O O . GLN A 1 87 ? -41.797 -8.939 18.550 1.00 76.31 87 GLN A O 1
ATOM 699 N N . GLY A 1 88 ? -41.033 -7.022 19.394 1.00 74.44 88 GLY A N 1
ATOM 700 C CA . GLY A 1 88 ? -39.632 -7.452 19.467 1.00 74.44 88 GLY A CA 1
ATOM 701 C C . GLY A 1 88 ? -38.822 -7.265 18.183 1.00 74.44 88 GLY A C 1
ATOM 702 O O . GLY A 1 88 ? -37.630 -7.565 18.188 1.00 74.44 88 GLY A O 1
ATOM 703 N N . ARG A 1 89 ? -39.421 -6.727 17.111 1.00 78.94 89 ARG A N 1
ATOM 704 C CA . ARG A 1 89 ? -38.731 -6.470 15.835 1.00 78.94 89 ARG A CA 1
ATOM 705 C C . ARG A 1 89 ? -37.732 -5.313 15.908 1.00 78.94 89 ARG A C 1
ATOM 707 O O . ARG A 1 89 ? -36.771 -5.294 15.145 1.00 78.94 89 ARG A O 1
ATOM 714 N N . LYS A 1 90 ? -37.958 -4.349 16.804 1.00 87.69 90 LYS A N 1
ATOM 715 C CA . LYS A 1 90 ? -37.020 -3.257 17.091 1.00 87.69 90 LYS A CA 1
ATOM 716 C C . LYS A 1 90 ? -36.588 -3.320 18.547 1.00 87.69 90 LYS A C 1
ATOM 718 O O . LYS A 1 90 ? -37.405 -3.571 19.438 1.00 87.69 90 LYS A O 1
ATOM 723 N N . SER A 1 91 ? -35.308 -3.066 18.786 1.00 89.12 91 SER A N 1
ATOM 724 C CA . SER A 1 91 ? -34.760 -2.998 20.138 1.00 89.12 91 SER A CA 1
ATOM 725 C C . SER A 1 91 ? -33.757 -1.867 20.275 1.00 89.12 91 SER A C 1
ATOM 727 O O . SER A 1 91 ? -33.024 -1.584 19.335 1.00 89.12 91 SER A O 1
ATOM 729 N N . VAL A 1 92 ? -33.657 -1.280 21.460 1.00 92.25 92 VAL A N 1
ATOM 730 C CA . VAL A 1 92 ? -32.545 -0.408 21.846 1.00 92.25 92 VAL A CA 1
ATOM 731 C C . VAL A 1 92 ? -32.014 -0.864 23.175 1.00 92.25 92 VAL A C 1
ATOM 733 O O . VAL A 1 92 ? -32.756 -0.918 24.156 1.00 92.25 92 VAL A O 1
ATOM 736 N N . PHE A 1 93 ? -30.726 -1.171 23.191 1.00 92.50 93 PHE A N 1
ATOM 737 C CA . PHE A 1 93 ? -29.981 -1.243 24.429 1.00 92.50 93 PHE A CA 1
ATOM 738 C C . PHE A 1 93 ? -29.453 0.154 24.748 1.00 92.50 93 PHE A C 1
ATOM 740 O O . PHE A 1 93 ? -28.814 0.781 23.903 1.00 92.50 93 PHE A O 1
ATOM 747 N N . GLU A 1 94 ? -29.762 0.649 25.937 1.00 93.31 94 GLU A N 1
ATOM 748 C CA . GLU A 1 94 ? -29.312 1.942 26.436 1.00 93.31 94 GLU A CA 1
ATOM 749 C C . GLU A 1 94 ? -28.528 1.709 27.725 1.00 93.31 94 GLU A C 1
ATOM 751 O O . GLU A 1 94 ? -29.039 1.066 28.644 1.00 93.31 94 GLU A O 1
ATOM 756 N N . LEU A 1 95 ? -27.304 2.230 27.793 1.00 94.31 95 LEU A N 1
ATOM 757 C CA . LEU A 1 95 ? -26.559 2.350 29.044 1.00 94.31 95 LEU A CA 1
ATOM 758 C C . LEU A 1 95 ? -26.297 3.817 29.357 1.00 94.31 95 LEU A C 1
ATOM 760 O O . LEU A 1 95 ? -26.095 4.631 28.457 1.00 94.31 95 LEU A O 1
ATOM 764 N N . VAL A 1 96 ? -26.303 4.140 30.642 1.00 94.75 96 VAL A N 1
ATOM 765 C CA . VAL A 1 96 ? -25.983 5.454 31.180 1.00 94.75 96 VAL A CA 1
ATOM 766 C C . VAL A 1 96 ? -24.687 5.317 31.960 1.00 94.75 96 VAL A C 1
ATOM 768 O O . VAL A 1 96 ? -24.624 4.562 32.934 1.00 94.75 96 VAL A O 1
ATOM 771 N N . ALA A 1 97 ? -23.665 6.032 31.507 1.00 94.38 97 ALA A N 1
ATOM 772 C CA . ALA A 1 97 ? -22.379 6.140 32.178 1.00 94.38 97 ALA A CA 1
ATOM 773 C C . ALA A 1 97 ? -22.266 7.493 32.894 1.00 94.38 97 ALA A C 1
ATOM 775 O O . ALA A 1 97 ? -22.779 8.500 32.401 1.00 94.38 97 ALA A O 1
ATOM 776 N N . GLU A 1 98 ? -21.598 7.515 34.043 1.00 94.25 98 GLU A N 1
ATOM 777 C CA . GLU A 1 98 ? -21.353 8.714 34.849 1.00 94.25 98 GLU A CA 1
ATOM 778 C C . GLU A 1 98 ? -19.877 8.773 35.271 1.00 94.25 98 GLU A C 1
ATOM 780 O O . GLU A 1 98 ? -19.283 7.748 35.604 1.00 94.25 98 GLU A O 1
ATOM 785 N N . ASP A 1 99 ? -19.281 9.965 35.236 1.00 91.50 99 ASP A N 1
ATOM 786 C CA . ASP A 1 99 ? -17.872 10.219 35.590 1.00 91.50 99 ASP A CA 1
ATOM 787 C C . ASP A 1 99 ? -17.718 11.282 36.697 1.00 91.50 99 ASP A C 1
ATOM 789 O O . ASP A 1 99 ? -16.630 11.795 36.938 1.00 91.50 99 ASP A O 1
ATOM 793 N N . GLY A 1 100 ? -18.827 11.650 37.348 1.00 87.75 100 GLY A N 1
ATOM 794 C CA . GLY A 1 100 ? -18.905 12.738 38.326 1.00 87.75 100 GLY A CA 1
ATOM 795 C C . GLY A 1 100 ? -19.088 14.135 37.715 1.00 87.75 100 GLY A C 1
ATOM 796 O O . GLY A 1 100 ? -19.620 15.013 38.390 1.00 87.75 100 GLY A O 1
ATOM 797 N N . SER A 1 101 ? -18.730 14.348 36.443 1.00 90.31 101 SER A N 1
ATOM 798 C CA . SER A 1 101 ? -18.951 15.620 35.730 1.00 90.31 101 SER A CA 1
ATOM 799 C C . SER A 1 101 ? -20.317 15.680 35.036 1.00 90.31 101 SER A C 1
ATOM 801 O O . SER A 1 101 ? -20.897 16.754 34.860 1.00 90.31 101 SER A O 1
ATOM 803 N N . GLY A 1 102 ? -20.855 14.528 34.633 1.00 90.94 102 GLY A N 1
ATOM 804 C CA . GLY A 1 102 ? -22.149 14.437 33.972 1.00 90.94 102 GLY A CA 1
ATOM 805 C C . GLY A 1 102 ? -22.545 13.008 33.620 1.00 90.94 102 GLY A C 1
ATOM 806 O O . GLY A 1 102 ? -21.843 12.048 33.922 1.00 90.94 102 GLY A O 1
ATOM 807 N N . ARG A 1 103 ? -23.697 12.875 32.954 1.00 94.44 103 ARG A N 1
ATOM 808 C CA . ARG A 1 103 ? -24.237 11.591 32.488 1.00 94.44 103 ARG A CA 1
ATOM 809 C C . ARG A 1 103 ? -24.191 11.488 30.973 1.00 94.44 103 ARG A C 1
ATOM 811 O O . ARG A 1 103 ? -24.557 12.438 30.279 1.00 94.44 103 ARG A O 1
ATOM 818 N N . LEU A 1 104 ? -23.792 10.322 30.480 1.00 95.31 104 LEU A N 1
ATOM 819 C CA . LEU A 1 104 ? -23.692 9.993 29.065 1.00 95.31 104 LEU A CA 1
ATOM 820 C C . LEU A 1 104 ? -24.593 8.806 28.727 1.00 95.31 104 LEU A C 1
ATOM 822 O O . LEU A 1 104 ? -24.403 7.707 29.243 1.00 95.31 104 LEU A O 1
ATOM 826 N N . HIS A 1 105 ? -25.543 9.019 27.822 1.00 95.69 105 HIS A N 1
ATOM 827 C CA . HIS A 1 105 ? -26.419 7.981 27.294 1.00 95.69 105 HIS A CA 1
ATOM 828 C C . HIS A 1 105 ? -25.776 7.340 26.062 1.00 95.69 105 HIS A C 1
ATOM 830 O O . HIS A 1 105 ? -25.577 7.989 25.038 1.00 95.69 105 HIS A O 1
ATOM 836 N N . CYS A 1 106 ? -25.474 6.053 26.132 1.00 94.62 106 CYS A N 1
ATOM 837 C CA . CYS A 1 106 ? -24.955 5.278 25.014 1.00 94.62 106 CYS A CA 1
ATOM 838 C C . CYS A 1 106 ? -26.049 4.335 24.511 1.00 94.62 106 CYS A C 1
ATOM 840 O O . CYS A 1 106 ? -26.582 3.536 25.285 1.00 94.62 106 CYS A O 1
ATOM 842 N N . ARG A 1 107 ? -26.408 4.435 23.227 1.00 93.44 107 ARG A N 1
ATOM 843 C CA . ARG A 1 107 ? -27.528 3.683 22.637 1.00 93.44 107 ARG A CA 1
ATOM 844 C C . ARG A 1 107 ? -27.065 2.789 21.496 1.00 93.44 107 ARG A C 1
ATOM 846 O O . ARG A 1 107 ? -26.404 3.250 20.571 1.00 93.44 107 ARG A O 1
ATOM 853 N N . TRP A 1 108 ? -27.495 1.532 21.503 1.00 92.38 108 TRP A N 1
ATOM 854 C CA . TRP A 1 108 ? -27.304 0.594 20.399 1.00 92.38 108 TRP A CA 1
ATOM 855 C C . TRP A 1 108 ? -28.653 0.136 19.859 1.00 92.38 108 TRP A C 1
ATOM 857 O O . TRP A 1 108 ? -29.393 -0.607 20.513 1.00 92.38 108 TRP A O 1
ATOM 867 N N . TRP A 1 109 ? -28.962 0.558 18.637 1.00 88.75 109 TRP A N 1
ATOM 868 C CA . TRP A 1 109 ? -30.169 0.150 17.930 1.00 88.75 109 TRP A CA 1
ATOM 869 C C . TRP A 1 109 ? -30.009 -1.272 17.379 1.00 88.75 109 TRP A C 1
ATOM 871 O O . TRP A 1 109 ? -28.995 -1.611 16.779 1.00 88.75 109 TRP A O 1
ATOM 881 N N . ASN A 1 110 ? -31.023 -2.110 17.578 1.00 85.88 110 ASN A N 1
ATOM 882 C CA . ASN A 1 110 ? -31.140 -3.489 17.092 1.00 85.88 110 ASN A CA 1
ATOM 883 C C . ASN A 1 110 ? -29.989 -4.439 17.490 1.00 85.88 110 ASN A C 1
ATOM 885 O O . ASN A 1 110 ? -29.763 -5.443 16.820 1.00 85.88 110 ASN A O 1
ATOM 889 N N . LEU A 1 111 ? -29.287 -4.162 18.596 1.00 84.44 111 LEU A N 1
ATOM 890 C CA . LEU A 1 111 ? -28.208 -5.009 19.130 1.00 84.44 111 LEU A CA 1
ATOM 891 C C . LEU A 1 111 ? -28.541 -5.482 20.561 1.00 84.44 111 LEU A C 1
ATOM 893 O O . LEU A 1 111 ? -27.925 -5.031 21.526 1.00 84.44 111 LEU A O 1
ATOM 897 N N . PRO A 1 112 ? -29.525 -6.386 20.734 1.00 83.38 112 PRO A N 1
ATOM 898 C CA . PRO A 1 112 ? -29.997 -6.800 22.056 1.00 83.38 112 PRO A CA 1
ATOM 899 C C . PRO A 1 112 ? -28.950 -7.577 22.866 1.00 83.38 112 PRO A C 1
ATOM 901 O O . PRO A 1 112 ? -29.040 -7.614 24.088 1.00 83.38 112 PRO A O 1
ATOM 904 N N . PHE A 1 113 ? -27.950 -8.175 22.209 1.00 81.56 113 PHE A N 1
ATOM 905 C CA . PHE A 1 113 ? -26.889 -8.938 22.872 1.00 81.56 113 PHE A CA 1
ATOM 906 C C . PHE A 1 113 ? -25.985 -8.079 23.765 1.00 81.56 113 PHE A C 1
ATOM 908 O O . PHE A 1 113 ? -25.330 -8.630 24.644 1.00 81.56 113 PHE A O 1
ATOM 915 N N . MET A 1 114 ? -25.962 -6.751 23.582 1.00 84.31 114 MET A N 1
ATOM 916 C CA . MET A 1 114 ? -25.145 -5.841 24.395 1.00 84.31 114 MET A CA 1
ATOM 917 C C . MET A 1 114 ? -25.470 -5.940 25.892 1.00 84.31 114 MET A C 1
ATOM 919 O O . MET A 1 114 ? -24.572 -5.799 26.713 1.00 84.31 114 MET A O 1
ATOM 923 N N . GLN A 1 115 ? -26.708 -6.294 26.257 1.00 85.50 115 GLN A N 1
ATOM 924 C CA . GLN A 1 115 ? -27.104 -6.495 27.658 1.00 85.50 115 GLN A CA 1
ATOM 925 C C . GLN A 1 115 ? -26.285 -7.577 28.384 1.00 85.50 115 GLN A C 1
ATOM 927 O O . GLN A 1 115 ? -26.215 -7.571 29.605 1.00 85.50 115 GLN A O 1
ATOM 932 N N . ASN A 1 116 ? -25.695 -8.523 27.644 1.00 83.69 116 ASN A N 1
ATOM 933 C CA . ASN A 1 116 ? -24.911 -9.612 28.224 1.00 83.69 116 ASN A CA 1
ATOM 934 C C . ASN A 1 116 ? -23.467 -9.182 28.535 1.00 83.69 116 ASN A C 1
ATOM 936 O O . ASN A 1 116 ? -22.777 -9.885 29.266 1.00 83.69 116 ASN A O 1
ATOM 940 N N . TYR A 1 117 ? -23.011 -8.066 27.957 1.00 80.75 117 TYR A N 1
ATOM 941 C CA . TYR A 1 117 ? -21.630 -7.585 28.055 1.00 80.75 117 TYR A CA 1
ATOM 942 C C . TYR A 1 117 ? -21.433 -6.505 29.117 1.00 80.75 117 TYR A C 1
ATOM 944 O O . TYR A 1 117 ? -20.310 -6.314 29.565 1.00 80.75 117 TYR A O 1
ATOM 952 N N . PHE A 1 118 ? -22.495 -5.797 29.505 1.00 87.44 118 PHE A N 1
ATOM 953 C CA . PHE A 1 118 ? -22.415 -4.663 30.421 1.00 87.44 118 PHE A CA 1
ATOM 954 C C . PHE A 1 118 ? -23.213 -4.929 31.687 1.00 87.44 118 PHE A C 1
ATOM 956 O O . PHE A 1 118 ? -24.378 -5.331 31.611 1.00 87.44 118 PHE A O 1
ATOM 963 N N . LYS A 1 119 ? -22.615 -4.645 32.843 1.00 88.06 119 LYS A N 1
ATOM 964 C CA . LYS A 1 119 ? -23.285 -4.709 34.140 1.00 88.06 119 LYS A CA 1
ATOM 965 C C . LYS A 1 119 ? -23.226 -3.353 34.832 1.00 88.06 119 LYS A C 1
ATOM 967 O O . LYS A 1 119 ? -22.290 -2.575 34.677 1.00 88.06 119 LYS A O 1
ATOM 972 N N . VAL A 1 120 ? -24.261 -3.056 35.613 1.00 91.12 120 VAL A N 1
ATOM 973 C CA . VAL A 1 120 ? -24.266 -1.860 36.463 1.00 91.12 120 VAL A CA 1
ATOM 974 C C . VAL A 1 120 ? -23.116 -1.970 37.460 1.00 91.12 120 VAL A C 1
ATOM 976 O O . VAL A 1 120 ? -22.971 -2.993 38.125 1.00 91.12 120 VAL A O 1
ATOM 979 N N . GLY A 1 121 ? -22.320 -0.910 37.566 1.00 88.44 121 GLY A N 1
ATOM 980 C CA . GLY A 1 121 ? -21.121 -0.874 38.395 1.00 88.44 121 GLY A CA 1
ATOM 981 C C . GLY A 1 121 ? -19.811 -1.053 37.631 1.00 88.44 121 GLY A C 1
ATOM 982 O O . GLY A 1 121 ? -18.782 -0.658 38.175 1.00 88.44 121 GLY A O 1
ATOM 983 N N . ASP A 1 122 ? -19.839 -1.557 36.396 1.00 87.94 122 ASP A N 1
ATOM 984 C CA . ASP A 1 122 ? -18.637 -1.673 35.568 1.00 87.94 122 ASP A CA 1
ATOM 985 C C . ASP A 1 122 ? -18.100 -0.282 35.207 1.00 87.94 122 ASP A C 1
ATOM 987 O O . ASP A 1 122 ? -18.867 0.653 34.955 1.00 87.94 122 ASP A O 1
ATOM 991 N N . GLU A 1 123 ? -16.780 -0.140 35.142 1.00 87.69 123 GLU A N 1
ATOM 992 C CA . GLU A 1 123 ? -16.160 1.009 34.491 1.00 87.69 123 GLU A CA 1
ATOM 993 C C . GLU A 1 123 ? -15.912 0.690 33.023 1.00 87.69 123 GLU A C 1
ATOM 995 O O . GLU A 1 123 ? -15.495 -0.414 32.680 1.00 87.69 123 GLU A O 1
ATOM 1000 N N . LEU A 1 124 ? -16.163 1.652 32.141 1.00 88.25 124 LEU A N 1
ATOM 1001 C CA . LEU A 1 124 ? -15.861 1.504 30.727 1.00 88.25 124 LEU A CA 1
ATOM 1002 C C . LEU A 1 124 ? -15.253 2.769 30.141 1.00 88.25 124 LEU A C 1
ATOM 1004 O O . LEU A 1 124 ? -15.489 3.893 30.596 1.00 88.25 124 LEU A O 1
ATOM 1008 N N . PHE A 1 125 ? -14.547 2.568 29.043 1.00 88.00 125 PHE A N 1
ATOM 1009 C CA . PHE A 1 125 ? -14.248 3.624 28.104 1.00 88.00 125 PHE A CA 1
ATOM 1010 C C . PHE A 1 125 ? -15.303 3.679 27.004 1.00 88.00 125 PHE A C 1
ATOM 1012 O O . PHE A 1 125 ? -15.749 2.652 26.487 1.00 88.00 125 PHE A O 1
ATOM 1019 N N . VAL A 1 126 ? -15.663 4.897 26.618 1.00 88.69 126 VAL A N 1
ATOM 1020 C CA . VAL A 1 126 ? -16.596 5.203 25.537 1.00 88.69 126 VAL A CA 1
ATOM 1021 C C . VAL A 1 126 ? -15.869 6.068 24.520 1.00 88.69 126 VAL A C 1
ATOM 1023 O O . VAL A 1 126 ? -15.351 7.129 24.859 1.00 88.69 126 VAL A O 1
ATOM 1026 N N . PHE A 1 127 ? -15.859 5.633 23.265 1.00 88.44 127 PHE A N 1
ATOM 1027 C CA . PHE A 1 127 ? -15.404 6.431 22.138 1.00 88.44 127 PHE A CA 1
ATOM 1028 C C . PHE A 1 127 ? -16.532 6.603 21.128 1.00 88.44 127 PHE A C 1
ATOM 1030 O O . PHE A 1 127 ? -17.121 5.634 20.640 1.00 88.44 127 PHE A O 1
ATOM 1037 N N . GLY A 1 128 ? -16.817 7.848 20.771 1.00 88.25 128 GLY A N 1
ATOM 1038 C CA . GLY A 1 128 ? -17.804 8.140 19.746 1.00 88.25 128 GLY A CA 1
ATOM 1039 C C . GLY A 1 128 ? -18.069 9.624 19.587 1.00 88.25 128 GLY A C 1
ATOM 1040 O O . GLY A 1 128 ? -17.404 10.466 20.187 1.00 88.25 128 GLY A O 1
ATOM 1041 N N . LYS A 1 129 ? -19.042 9.932 18.731 1.00 92.00 129 LYS A N 1
ATOM 1042 C CA . LYS A 1 129 ? -19.473 11.299 18.441 1.00 92.00 129 LYS A CA 1
ATOM 1043 C C . LYS A 1 129 ? -20.810 11.570 19.130 1.00 92.00 129 LYS A C 1
ATOM 1045 O O . LYS A 1 129 ? -21.782 10.886 18.797 1.00 92.00 129 LYS A O 1
ATOM 1050 N N . PRO A 1 130 ? -20.897 12.551 20.042 1.00 93.00 130 PRO A N 1
ATOM 1051 C CA . PRO A 1 130 ? -22.166 12.974 20.617 1.00 93.00 130 PRO A CA 1
ATOM 1052 C C . PRO A 1 130 ? -23.133 13.444 19.530 1.00 93.00 130 PRO A C 1
ATOM 1054 O O . PRO A 1 130 ? -22.788 14.299 18.712 1.00 93.00 130 PRO A O 1
ATOM 1057 N N . ASN A 1 131 ? -24.343 12.885 19.528 1.00 93.44 131 ASN A N 1
ATOM 1058 C CA . ASN A 1 131 ? -25.444 13.278 18.641 1.00 93.44 131 ASN A CA 1
ATOM 1059 C C . ASN A 1 131 ? -26.439 14.234 19.317 1.00 93.44 131 ASN A C 1
ATOM 1061 O O . ASN A 1 131 ? -27.221 14.893 18.638 1.00 93.44 131 ASN A O 1
ATOM 1065 N N . SER A 1 132 ? -26.394 14.330 20.645 1.00 92.44 132 SER A N 1
ATOM 1066 C CA . SER A 1 132 ? -27.151 15.278 21.456 1.00 92.44 132 SER A CA 1
ATOM 1067 C C . SER A 1 132 ? -26.332 15.640 22.690 1.00 92.44 132 SER A C 1
ATOM 1069 O O . SER A 1 132 ? -25.528 14.829 23.150 1.00 92.44 132 SER A O 1
ATOM 1071 N N . LEU A 1 133 ? -26.543 16.844 23.228 1.00 88.56 133 LEU A N 1
ATOM 1072 C CA . LEU A 1 133 ? -25.950 17.314 24.488 1.00 88.56 133 LEU A CA 1
ATOM 1073 C C . LEU A 1 133 ? -26.980 17.446 25.624 1.00 88.56 133 LEU A C 1
ATOM 1075 O O . LEU A 1 133 ? -26.600 17.658 26.774 1.00 88.56 133 LEU A O 1
ATOM 1079 N N . LYS A 1 134 ? -28.281 17.323 25.326 1.00 88.12 134 LYS A N 1
ATOM 1080 C CA . LYS A 1 134 ? -29.382 17.461 26.296 1.00 88.12 134 LYS A CA 1
ATOM 1081 C C . LYS A 1 134 ? -30.481 16.409 26.031 1.00 88.12 134 LYS A C 1
ATOM 1083 O O . LYS A 1 134 ? -31.425 16.710 25.306 1.00 88.12 134 LYS A O 1
ATOM 1088 N N . PRO A 1 135 ? -30.388 15.188 26.593 1.00 87.31 135 PRO A N 1
ATOM 1089 C CA . PRO A 1 135 ? -29.249 14.649 27.339 1.00 87.31 135 PRO A CA 1
ATOM 1090 C C . PRO A 1 135 ? -28.068 14.301 26.419 1.00 87.31 135 PRO A C 1
ATOM 1092 O O . PRO A 1 135 ? -28.249 14.066 25.220 1.00 87.31 135 PRO A O 1
ATOM 1095 N N . ARG A 1 136 ? -26.851 14.256 26.980 1.00 93.56 136 ARG A N 1
ATOM 1096 C CA . ARG A 1 136 ? -25.641 13.858 26.245 1.00 93.56 136 ARG A CA 1
ATOM 1097 C C . ARG A 1 136 ? -25.786 12.425 25.774 1.00 93.56 136 ARG A C 1
ATOM 1099 O O . ARG A 1 136 ? -25.933 11.529 26.599 1.00 93.56 136 ARG A O 1
ATOM 1106 N N . THR A 1 137 ? -25.781 12.228 24.463 1.00 94.69 137 THR A N 1
ATOM 1107 C CA . THR A 1 137 ? -26.112 10.936 23.865 1.00 94.69 137 THR A CA 1
ATOM 1108 C C . THR A 1 137 ? -25.144 10.590 22.743 1.00 94.69 137 THR A C 1
ATOM 1110 O O . THR A 1 137 ? -24.790 11.451 21.939 1.00 94.69 137 THR A O 1
ATOM 1113 N N . ILE A 1 138 ? -24.717 9.330 22.686 1.00 94.94 138 ILE A N 1
ATOM 1114 C CA . ILE A 1 138 ? -23.927 8.760 21.594 1.00 94.94 138 ILE A CA 1
ATOM 1115 C C . ILE A 1 138 ? -24.635 7.498 21.104 1.00 94.94 138 ILE A C 1
ATOM 1117 O O . ILE A 1 138 ? -24.948 6.599 21.887 1.00 94.94 138 ILE A O 1
ATOM 1121 N N . ASP A 1 139 ? -24.864 7.418 19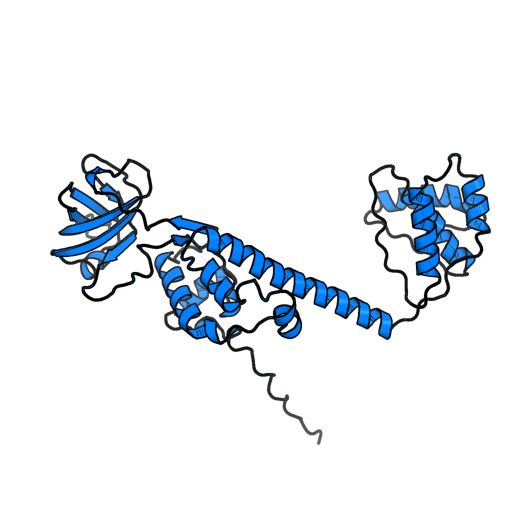.795 1.00 92.12 139 ASP A N 1
ATOM 1122 C CA . ASP A 1 139 ? -25.415 6.220 19.163 1.00 92.12 139 ASP A CA 1
ATOM 1123 C C . ASP A 1 139 ? -24.283 5.366 18.597 1.00 92.12 139 ASP A C 1
ATOM 1125 O O . ASP A 1 139 ? -23.376 5.877 17.942 1.00 92.12 139 ASP A O 1
ATOM 1129 N N . HIS A 1 140 ? -24.358 4.061 18.850 1.00 88.50 140 HIS A N 1
ATOM 1130 C CA . HIS A 1 140 ? -23.354 3.066 18.485 1.00 88.50 140 HIS A CA 1
ATOM 1131 C C . HIS A 1 140 ? -21.908 3.461 18.851 1.00 88.50 140 HIS A C 1
ATOM 1133 O O . HIS A 1 140 ? -21.026 3.357 17.992 1.00 88.50 140 HIS A O 1
ATOM 1139 N N . PRO A 1 141 ? -21.628 3.894 20.101 1.00 88.94 141 PRO A N 1
ATOM 1140 C CA . PRO A 1 141 ? -20.252 4.124 20.513 1.00 88.94 141 PRO A CA 1
ATOM 1141 C C . PRO A 1 141 ? -19.451 2.821 20.487 1.00 88.94 141 PRO A C 1
ATOM 1143 O O . PRO A 1 141 ? -19.987 1.723 20.689 1.00 88.94 141 PRO A O 1
ATOM 1146 N N . GLU A 1 142 ? -18.144 2.956 20.284 1.00 84.62 142 GLU A N 1
ATOM 1147 C CA . GLU A 1 142 ? -17.208 1.891 20.612 1.00 84.62 142 GLU A CA 1
ATOM 1148 C C . GLU A 1 142 ? -16.936 1.929 22.114 1.00 84.62 142 GLU A C 1
ATOM 1150 O O . GLU A 1 142 ? -16.565 2.966 22.659 1.00 84.62 142 GLU A O 1
ATOM 1155 N N . THR A 1 143 ? -17.132 0.795 22.780 1.00 83.88 143 THR A N 1
ATOM 1156 C CA . THR A 1 143 ? -17.014 0.693 24.235 1.00 83.88 143 THR A CA 1
ATOM 1157 C C . THR A 1 143 ? -16.168 -0.498 24.649 1.00 83.88 143 THR A C 1
ATOM 1159 O O . THR A 1 143 ? -16.281 -1.588 24.071 1.00 83.88 143 THR A O 1
ATOM 1162 N N . GLU A 1 144 ? -15.364 -0.308 25.686 1.00 80.81 144 GLU A N 1
ATOM 1163 C CA . GLU A 1 144 ? -14.508 -1.336 26.278 1.00 80.81 144 GLU A CA 1
ATOM 1164 C C . GLU A 1 144 ? -14.642 -1.275 27.795 1.00 80.81 144 GLU A C 1
ATOM 1166 O O . GLU A 1 144 ? -14.456 -0.211 28.381 1.00 80.81 144 GLU A O 1
ATOM 1171 N N . VAL A 1 145 ? -15.038 -2.394 28.404 1.00 80.62 145 VAL A N 1
ATOM 1172 C CA . VAL A 1 145 ? -15.134 -2.521 29.862 1.00 80.62 145 VAL A CA 1
ATOM 1173 C C . VAL A 1 145 ? -13.718 -2.625 30.418 1.00 80.62 145 VAL A C 1
ATOM 1175 O O . VAL A 1 145 ? -12.888 -3.328 29.849 1.00 80.62 145 VAL A O 1
ATOM 1178 N N . ILE A 1 146 ? -13.447 -1.898 31.495 1.00 75.31 146 ILE A N 1
ATOM 1179 C CA . ILE A 1 146 ? -12.174 -1.925 32.207 1.00 75.31 146 ILE A CA 1
ATOM 1180 C C . ILE A 1 146 ? -12.238 -3.095 33.186 1.00 75.31 146 ILE A C 1
ATOM 1182 O O . ILE A 1 146 ? -12.941 -3.026 34.196 1.00 75.31 146 ILE A O 1
ATOM 1186 N N . GLU A 1 147 ? -11.528 -4.179 32.882 1.00 67.12 147 GLU A N 1
ATOM 1187 C CA . GLU A 1 147 ? -11.393 -5.297 33.813 1.00 67.12 147 GLU A CA 1
ATOM 1188 C C . GLU A 1 147 ? -10.308 -4.977 34.861 1.00 67.12 147 GLU A C 1
ATOM 1190 O O . GLU A 1 147 ? -9.207 -4.546 34.504 1.00 67.12 147 GLU A O 1
ATOM 1195 N N . PRO A 1 148 ? -10.583 -5.148 36.168 1.00 48.91 148 PRO A N 1
ATOM 1196 C CA . PRO A 1 148 ? -9.598 -4.882 37.210 1.00 48.91 148 PRO A CA 1
ATOM 1197 C C . PRO A 1 148 ? -8.424 -5.866 37.091 1.00 48.91 148 PRO A C 1
ATOM 1199 O O . PRO A 1 148 ? -8.564 -7.045 37.406 1.00 48.91 148 PRO A O 1
ATOM 1202 N N . GLY A 1 149 ? -7.267 -5.366 36.642 1.00 47.09 149 GLY A N 1
ATOM 1203 C CA . GLY A 1 149 ? -6.030 -6.138 36.463 1.00 47.09 149 GLY A CA 1
ATOM 1204 C C . GLY A 1 149 ? -5.501 -6.203 35.024 1.00 47.09 149 GLY A C 1
ATOM 1205 O O . GLY A 1 149 ? -4.365 -6.630 34.834 1.00 47.09 149 GLY A O 1
ATOM 1206 N N . GLU A 1 150 ? -6.263 -5.752 34.020 1.00 46.81 150 GLU A N 1
ATOM 1207 C CA . GLU A 1 150 ? -5.757 -5.580 32.651 1.00 46.81 150 GLU A CA 1
ATOM 1208 C C . GLU A 1 150 ? -5.227 -4.152 32.456 1.00 46.81 150 GLU A C 1
ATOM 1210 O O . GLU A 1 150 ? -5.987 -3.196 32.317 1.00 46.81 150 GLU A O 1
ATOM 1215 N N . GLU A 1 151 ? -3.902 -3.992 32.443 1.00 43.84 151 GLU A N 1
ATOM 1216 C CA . GLU A 1 151 ? -3.257 -2.678 32.295 1.00 43.84 151 GLU A CA 1
ATOM 1217 C C . GLU A 1 151 ? -3.330 -2.104 30.867 1.00 43.84 151 GLU A C 1
ATOM 1219 O O . GLU A 1 151 ? -3.067 -0.919 30.678 1.00 43.84 151 GLU A O 1
ATOM 1224 N N . VAL A 1 152 ? -3.671 -2.897 29.839 1.00 50.03 152 VAL A N 1
ATOM 1225 C CA . VAL A 1 152 ? -3.495 -2.469 28.439 1.00 50.03 152 VAL A CA 1
ATOM 1226 C C . VAL A 1 152 ? -4.664 -2.893 27.546 1.00 50.03 152 VAL A C 1
ATOM 1228 O O . VAL A 1 152 ? -4.670 -3.970 26.953 1.00 50.03 152 VAL A O 1
ATOM 1231 N N . SER A 1 153 ? -5.633 -1.995 27.367 1.00 58.28 153 SER A N 1
ATOM 1232 C CA . SER A 1 153 ? -6.738 -2.202 26.425 1.00 58.28 153 SER A CA 1
ATOM 1233 C C . SER A 1 153 ? -6.235 -2.131 24.972 1.00 58.28 153 SER A C 1
ATOM 1235 O O . SER A 1 153 ? -5.475 -1.228 24.610 1.00 58.28 153 SER A O 1
ATOM 1237 N N . ILE A 1 154 ? -6.616 -3.087 24.113 1.00 58.12 154 ILE A N 1
ATOM 1238 C CA . ILE A 1 154 ? -6.130 -3.180 22.714 1.00 58.12 154 ILE A CA 1
ATOM 1239 C C . ILE A 1 154 ? -6.762 -2.093 21.826 1.00 58.12 154 ILE A C 1
ATOM 1241 O O . ILE A 1 154 ? -6.264 -1.799 20.731 1.00 58.12 154 ILE A O 1
ATOM 1245 N N . HIS A 1 155 ? -7.870 -1.489 22.262 1.00 60.09 155 HIS A N 1
ATOM 1246 C CA . HIS A 1 155 ? -8.680 -0.606 21.425 1.00 60.09 155 HIS A CA 1
ATOM 1247 C C . HIS A 1 155 ? -8.747 0.845 21.900 1.00 60.09 155 HIS A C 1
ATOM 1249 O O . HIS A 1 155 ? -9.117 1.705 21.085 1.00 60.09 155 HIS A O 1
ATOM 1255 N N . ILE A 1 156 ? -8.411 1.116 23.161 1.00 61.22 156 ILE A N 1
ATOM 1256 C CA . ILE A 1 156 ? -8.519 2.428 23.804 1.00 61.22 156 ILE A CA 1
ATOM 1257 C C . ILE A 1 156 ? -7.199 2.753 24.535 1.00 61.22 156 ILE A C 1
ATOM 1259 O O . ILE A 1 156 ? -6.340 1.888 24.691 1.00 61.22 156 ILE A O 1
ATOM 1263 N N . ASP A 1 157 ? -6.971 4.031 24.846 1.00 69.62 157 ASP A N 1
ATOM 1264 C CA . ASP A 1 157 ? -5.701 4.559 25.369 1.00 69.62 157 ASP A CA 1
ATOM 1265 C C . ASP A 1 157 ? -4.499 4.375 24.426 1.00 69.62 157 ASP A C 1
ATOM 1267 O O . ASP A 1 157 ? -3.370 4.086 24.811 1.00 69.62 157 ASP A O 1
ATOM 1271 N N . ARG A 1 158 ? -4.756 4.497 23.122 1.00 79.81 158 ARG A N 1
ATOM 1272 C CA . ARG A 1 158 ? -3.728 4.391 22.085 1.00 79.81 158 ARG A CA 1
ATOM 1273 C C . ARG A 1 158 ? -4.123 5.124 20.819 1.00 79.81 158 ARG A C 1
ATOM 1275 O O . ARG A 1 158 ? -5.276 5.518 20.627 1.00 79.81 158 ARG A O 1
ATOM 1282 N N . VAL A 1 159 ? -3.167 5.224 19.909 1.00 84.69 159 VAL A N 1
ATOM 1283 C CA . VAL A 1 159 ? -3.422 5.588 18.520 1.00 84.69 159 VAL A CA 1
ATOM 1284 C C . VAL A 1 159 ? -4.064 4.384 17.817 1.00 84.69 159 VAL A C 1
ATOM 1286 O O . VAL A 1 159 ? -3.408 3.403 17.471 1.00 84.69 159 VAL A O 1
ATOM 1289 N N . ALA A 1 160 ? -5.385 4.425 17.650 1.00 86.25 160 ALA A N 1
ATOM 1290 C CA . ALA A 1 160 ? -6.170 3.319 17.120 1.00 86.25 160 ALA A CA 1
ATOM 1291 C C . ALA A 1 160 ? -6.172 3.313 15.577 1.00 86.25 160 ALA A C 1
ATOM 1293 O O . ALA A 1 160 ? -6.614 4.289 14.963 1.00 86.25 160 ALA A O 1
ATOM 1294 N N . PRO A 1 161 ? -5.749 2.216 14.924 1.00 90.12 161 PRO A N 1
ATOM 1295 C CA . PRO A 1 161 ? -5.789 2.101 13.468 1.00 90.12 161 PRO A CA 1
ATOM 1296 C C . PRO A 1 161 ? -7.217 1.880 12.952 1.00 90.12 161 PRO A C 1
ATOM 1298 O O . PRO A 1 161 ? -7.979 1.080 13.503 1.00 90.12 161 PRO A O 1
ATOM 1301 N N . ILE A 1 162 ? -7.557 2.532 11.841 1.00 89.06 162 ILE A N 1
ATOM 1302 C CA . ILE A 1 162 ? -8.835 2.368 11.142 1.00 89.06 162 ILE A CA 1
ATOM 1303 C C . ILE A 1 162 ? -8.578 1.776 9.761 1.00 89.06 162 ILE A C 1
ATOM 1305 O O . ILE A 1 162 ? -7.972 2.411 8.895 1.00 89.06 162 ILE A O 1
ATOM 1309 N N . TYR A 1 163 ? -9.073 0.563 9.541 1.00 92.06 163 TYR A N 1
ATOM 1310 C CA . TYR A 1 163 ? -8.822 -0.202 8.322 1.00 92.06 163 TYR A CA 1
ATOM 1311 C C . TYR A 1 163 ? -9.894 0.043 7.257 1.00 92.06 163 TYR A C 1
ATOM 1313 O O . TYR A 1 163 ? -11.051 0.311 7.592 1.00 92.06 163 TYR A O 1
ATOM 1321 N N . PRO A 1 164 ? -9.562 -0.083 5.964 1.00 88.25 164 PRO A N 1
ATOM 1322 C CA . PRO A 1 164 ? -10.578 -0.281 4.941 1.00 88.25 164 PRO A CA 1
ATOM 1323 C C . PRO A 1 164 ? -11.196 -1.679 5.116 1.00 88.25 164 PRO A C 1
ATOM 1325 O O . PRO A 1 164 ? -10.478 -2.679 5.133 1.00 88.25 164 PRO A O 1
ATOM 1328 N N . LEU A 1 165 ? -12.519 -1.740 5.291 1.00 88.94 165 LEU A N 1
ATOM 1329 C CA . LEU A 1 165 ? -13.270 -2.969 5.579 1.00 88.94 165 LEU A CA 1
ATOM 1330 C C . LEU A 1 165 ? -14.441 -3.145 4.607 1.00 88.94 165 LEU A C 1
ATOM 1332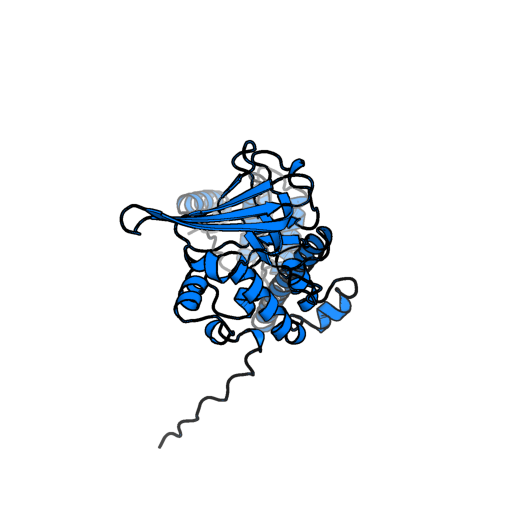 O O . LEU A 1 165 ? -14.919 -2.178 4.015 1.00 88.94 165 LEU A O 1
ATOM 1336 N N . THR A 1 166 ? -14.920 -4.380 4.480 1.00 84.19 166 THR A N 1
ATOM 1337 C CA . THR A 1 166 ? -16.163 -4.731 3.779 1.00 84.19 166 THR A CA 1
ATOM 1338 C C . THR A 1 166 ? -17.350 -4.777 4.736 1.00 84.19 166 THR A C 1
ATOM 1340 O O . THR A 1 166 ? -17.185 -4.890 5.952 1.00 84.19 166 THR A O 1
ATOM 1343 N N . GLU A 1 167 ? -18.561 -4.759 4.181 1.00 75.69 167 GLU A N 1
ATOM 1344 C CA . GLU A 1 167 ? -19.794 -4.953 4.945 1.00 75.69 167 GLU A CA 1
ATOM 1345 C C . GLU A 1 167 ? -19.739 -6.218 5.822 1.00 75.69 167 GLU A C 1
ATOM 1347 O O . GLU A 1 167 ? -19.223 -7.263 5.414 1.00 75.69 167 GLU A O 1
ATOM 1352 N N . GLY A 1 168 ? -20.250 -6.104 7.051 1.00 76.12 168 GLY A N 1
ATOM 1353 C CA . GLY A 1 168 ? -20.270 -7.185 8.040 1.00 76.12 168 GLY A CA 1
ATOM 1354 C C . GLY A 1 168 ? -18.984 -7.343 8.858 1.00 76.12 168 GLY A C 1
ATOM 1355 O O . GLY A 1 168 ? -18.995 -8.074 9.852 1.00 76.12 168 GLY A O 1
ATOM 1356 N N . LEU A 1 169 ? -17.895 -6.644 8.513 1.00 82.69 169 LEU A N 1
ATOM 1357 C CA . LEU A 1 169 ? -16.611 -6.719 9.214 1.00 82.69 169 LEU A CA 1
ATOM 1358 C C . LEU A 1 169 ? -16.411 -5.504 10.145 1.00 82.69 169 LEU A C 1
ATOM 1360 O O . LEU A 1 169 ? -16.232 -4.390 9.656 1.00 82.69 169 LEU A O 1
ATOM 1364 N N . PRO A 1 170 ? -16.439 -5.669 11.483 1.00 84.12 170 PRO A N 1
ATOM 1365 C CA . PRO A 1 170 ? -16.290 -4.540 12.400 1.00 84.12 170 PRO A CA 1
ATOM 1366 C C . PRO A 1 170 ? -14.816 -4.177 12.655 1.00 84.12 170 PRO A C 1
ATOM 1368 O O . PRO A 1 170 ? -13.960 -5.056 12.782 1.00 84.12 170 PRO A O 1
ATOM 1371 N N . GLN A 1 171 ? -14.529 -2.877 12.829 1.00 84.12 171 GLN A N 1
ATOM 1372 C CA . GLN A 1 171 ? -13.178 -2.344 13.108 1.00 84.12 171 GLN A CA 1
ATOM 1373 C C . GLN A 1 171 ? -12.527 -2.975 14.335 1.00 84.12 171 GLN A C 1
ATOM 1375 O O . GLN A 1 171 ? -11.339 -3.294 14.324 1.00 84.12 171 GLN A O 1
ATOM 1380 N N . ARG A 1 172 ? -13.304 -3.179 15.403 1.00 82.81 172 ARG A N 1
ATOM 1381 C CA . ARG A 1 172 ? -12.821 -3.828 16.626 1.00 82.81 172 ARG A CA 1
ATOM 1382 C C . ARG A 1 172 ? -12.287 -5.231 16.342 1.00 82.81 172 ARG A C 1
ATOM 1384 O O . ARG A 1 172 ? -11.163 -5.528 16.718 1.00 82.81 172 ARG A O 1
ATOM 1391 N N . TRP A 1 173 ? -13.045 -6.046 15.609 1.00 86.06 173 TRP A N 1
ATOM 1392 C CA . TRP A 1 173 ? -12.633 -7.412 15.284 1.00 86.06 173 TRP A CA 1
ATOM 1393 C C . TRP A 1 173 ? -11.369 -7.440 14.420 1.00 86.06 173 TRP A C 1
ATOM 1395 O O . TRP A 1 173 ? -10.462 -8.212 14.720 1.00 86.06 173 TRP A O 1
ATOM 1405 N N . MET A 1 174 ? -11.271 -6.567 13.405 1.00 89.69 174 MET A N 1
ATOM 1406 C CA . MET A 1 174 ? -10.062 -6.472 12.573 1.00 89.69 174 MET A CA 1
ATOM 1407 C C . MET A 1 174 ? -8.834 -6.105 13.417 1.00 89.69 174 MET A C 1
ATOM 1409 O O . MET A 1 174 ? -7.796 -6.753 13.308 1.00 89.69 174 MET A O 1
ATOM 1413 N N . ARG A 1 175 ? -8.963 -5.119 14.315 1.00 90.06 175 ARG A N 1
ATOM 1414 C CA . ARG A 1 175 ? -7.893 -4.747 15.252 1.00 90.06 175 ARG A CA 1
ATOM 1415 C C . ARG A 1 175 ? -7.477 -5.919 16.138 1.00 90.06 175 ARG A C 1
ATOM 1417 O O . ARG A 1 175 ? -6.289 -6.199 16.231 1.00 90.06 175 ARG A O 1
ATOM 1424 N N . SER A 1 176 ? -8.425 -6.635 16.744 1.00 88.06 176 SER A N 1
ATOM 1425 C CA . SER A 1 176 ? -8.106 -7.784 17.605 1.00 88.06 176 SER A CA 1
ATOM 1426 C C . SER A 1 176 ? -7.473 -8.939 16.827 1.00 88.06 176 SER A C 1
ATOM 1428 O O . SER A 1 176 ? -6.670 -9.689 17.378 1.00 88.06 176 SER A O 1
ATOM 1430 N N . LEU A 1 177 ? -7.856 -9.141 15.561 1.00 90.56 177 LEU A N 1
ATOM 1431 C CA . LEU A 1 177 ? -7.226 -10.137 14.697 1.00 90.56 177 LEU A CA 1
ATOM 1432 C C . LEU A 1 177 ? -5.775 -9.749 14.395 1.00 90.56 177 LEU A C 1
ATOM 1434 O O . LEU A 1 177 ? -4.884 -10.571 14.594 1.00 90.56 177 LEU A O 1
ATOM 1438 N N . LEU A 1 178 ? -5.536 -8.509 13.966 1.00 92.25 178 LEU A N 1
ATOM 1439 C CA . LEU A 1 178 ? -4.198 -8.017 13.638 1.00 92.25 178 LEU A CA 1
ATOM 1440 C C . LEU A 1 178 ? -3.266 -7.980 14.844 1.00 92.25 178 LEU A C 1
ATOM 1442 O O . LEU A 1 178 ? -2.116 -8.374 14.713 1.00 92.25 178 LEU A O 1
ATOM 1446 N N . TRP A 1 179 ? -3.763 -7.581 16.016 1.00 90.31 179 TRP A N 1
ATOM 1447 C CA . TRP A 1 179 ? -2.985 -7.596 17.255 1.00 90.31 179 TRP A CA 1
ATOM 1448 C C . TRP A 1 179 ? -2.445 -8.997 17.560 1.00 90.31 179 TRP A C 1
ATOM 1450 O O . TRP A 1 179 ? -1.238 -9.191 17.657 1.00 90.31 179 TRP A O 1
ATOM 1460 N N . ARG A 1 180 ? -3.337 -9.996 17.597 1.00 90.06 180 ARG A N 1
ATOM 1461 C CA . ARG A 1 180 ? -2.965 -11.398 17.849 1.00 90.06 180 ARG A CA 1
ATOM 1462 C C . ARG A 1 180 ? -2.064 -11.967 16.753 1.00 90.06 180 ARG A C 1
ATOM 1464 O O . ARG A 1 180 ? -1.176 -12.762 17.032 1.00 90.06 180 ARG A O 1
ATOM 1471 N N . THR A 1 181 ? -2.297 -11.564 15.504 1.00 91.38 181 THR A N 1
ATOM 1472 C CA . THR A 1 181 ? -1.465 -11.992 14.372 1.00 91.38 181 THR A CA 1
ATOM 1473 C C . THR A 1 181 ? -0.053 -11.430 14.500 1.00 91.38 181 THR A C 1
ATOM 1475 O O . THR A 1 181 ? 0.903 -12.169 14.302 1.00 91.38 181 THR A O 1
ATOM 1478 N N . LEU A 1 182 ? 0.099 -10.158 14.877 1.00 91.25 182 LEU A N 1
ATOM 1479 C CA . LEU A 1 182 ? 1.409 -9.565 15.138 1.00 91.25 182 LEU A CA 1
ATOM 1480 C C . LEU A 1 182 ? 2.102 -10.264 16.306 1.00 91.25 182 LEU A C 1
ATOM 1482 O O . LEU A 1 182 ? 3.217 -10.724 16.124 1.00 91.25 182 LEU A O 1
ATOM 1486 N N . GLU A 1 183 ? 1.440 -10.464 17.447 1.00 89.56 183 GLU A N 1
ATOM 1487 C CA . GLU A 1 183 ? 2.049 -11.178 18.585 1.00 89.56 183 GLU A CA 1
ATOM 1488 C C . GLU A 1 183 ? 2.584 -12.567 18.209 1.00 89.56 183 GLU A C 1
ATOM 1490 O O . GLU A 1 183 ? 3.650 -12.971 18.668 1.00 89.56 183 GLU A O 1
ATOM 1495 N N . GLN A 1 184 ? 1.862 -13.293 17.354 1.00 89.56 184 GLN A N 1
ATOM 1496 C CA . GLN A 1 184 ? 2.250 -14.637 16.942 1.00 89.56 184 GLN A CA 1
ATOM 1497 C C . GLN A 1 184 ? 3.321 -14.652 15.839 1.00 89.56 184 GLN A C 1
ATOM 1499 O O . GLN A 1 184 ? 4.210 -15.504 15.863 1.00 89.56 184 GLN A O 1
ATOM 1504 N N . PHE A 1 185 ? 3.220 -13.768 14.843 1.00 89.19 185 PHE A N 1
ATOM 1505 C CA . PHE A 1 185 ? 4.020 -13.849 13.616 1.00 89.19 185 PHE A CA 1
ATOM 1506 C C . PHE A 1 185 ? 5.133 -12.806 13.521 1.00 89.19 185 PHE A C 1
ATOM 1508 O O . PHE A 1 185 ? 6.025 -12.992 12.699 1.00 89.19 185 PHE A O 1
ATOM 1515 N N . GLU A 1 186 ? 5.142 -11.758 14.349 1.00 87.50 186 GLU A N 1
ATOM 1516 C CA . GLU A 1 186 ? 6.196 -10.729 14.377 1.00 87.50 186 GLU A CA 1
ATOM 1517 C C . GLU A 1 186 ? 7.613 -11.332 14.470 1.00 87.50 186 GLU A C 1
ATOM 1519 O O . GLU A 1 186 ? 8.447 -10.960 13.642 1.00 87.50 186 GLU A O 1
ATOM 1524 N N . PRO A 1 187 ? 7.896 -12.338 15.329 1.00 88.06 187 PRO A N 1
ATOM 1525 C CA . PRO A 1 187 ? 9.220 -12.973 15.384 1.00 88.06 187 PRO A CA 1
ATOM 1526 C C . PRO A 1 187 ? 9.588 -13.775 14.126 1.00 88.06 187 PRO A C 1
ATOM 1528 O O . PRO A 1 187 ? 10.754 -14.090 13.904 1.00 88.06 187 PRO A O 1
ATOM 1531 N N . LEU A 1 188 ? 8.593 -14.144 13.315 1.00 88.31 188 LEU A N 1
ATOM 1532 C CA . LEU A 1 188 ? 8.751 -14.950 12.103 1.00 88.31 188 LEU A CA 1
ATOM 1533 C C . LEU A 1 188 ? 8.890 -14.081 10.843 1.00 88.31 188 LEU A C 1
ATOM 1535 O O . LEU A 1 188 ? 9.175 -14.603 9.759 1.00 88.31 188 LEU A O 1
ATOM 1539 N N . VAL A 1 189 ? 8.694 -12.763 10.960 1.00 87.44 189 VAL A N 1
ATOM 1540 C CA . VAL A 1 189 ? 8.868 -11.824 9.850 1.00 87.44 189 VAL A CA 1
ATOM 1541 C C . VAL A 1 189 ? 10.356 -11.682 9.546 1.00 87.44 189 VAL A C 1
ATOM 1543 O O . VAL A 1 189 ? 11.123 -11.094 10.302 1.00 87.44 189 VAL A O 1
ATOM 1546 N N . SER A 1 190 ? 10.757 -12.203 8.389 1.00 85.88 190 SER A N 1
ATOM 1547 C CA . SER A 1 190 ? 12.132 -12.102 7.903 1.00 85.88 190 SER A CA 1
ATOM 1548 C C . SER A 1 190 ? 12.382 -10.792 7.150 1.00 85.88 190 SER A C 1
ATOM 1550 O O . SER A 1 190 ? 11.504 -10.265 6.454 1.00 85.88 190 SER A O 1
ATOM 1552 N N . GLU A 1 191 ? 13.617 -10.301 7.242 1.00 86.00 191 GLU A N 1
ATOM 1553 C CA . GLU A 1 191 ? 14.114 -9.205 6.409 1.00 86.00 191 GLU A CA 1
ATOM 1554 C C . GLU A 1 191 ? 14.148 -9.634 4.927 1.00 86.00 191 GLU A C 1
ATOM 1556 O O . GLU A 1 191 ? 14.668 -10.712 4.631 1.00 86.00 191 GLU A O 1
ATOM 1561 N N . PRO A 1 192 ? 13.645 -8.824 3.972 1.00 78.56 192 PRO A N 1
ATOM 1562 C CA . PRO A 1 192 ? 13.585 -9.213 2.555 1.00 78.56 192 PRO A CA 1
ATOM 1563 C C . PRO A 1 192 ? 14.960 -9.422 1.911 1.00 78.56 192 PRO A C 1
ATOM 1565 O O . PRO A 1 192 ? 15.089 -10.096 0.891 1.00 78.56 192 PRO A O 1
ATOM 1568 N N . SER A 1 193 ? 15.999 -8.793 2.458 1.00 78.94 193 SER A N 1
ATOM 1569 C CA . SER A 1 193 ? 17.381 -8.913 1.988 1.00 78.94 193 SER A CA 1
ATOM 1570 C C . SER A 1 193 ? 18.336 -8.667 3.153 1.00 78.94 193 SER A C 1
ATOM 1572 O O . SER A 1 193 ? 18.827 -7.547 3.296 1.00 78.94 193 SER A O 1
ATOM 1574 N N . PRO A 1 194 ? 18.609 -9.685 3.989 1.00 78.56 194 PRO A N 1
ATOM 1575 C CA . PRO A 1 194 ? 19.354 -9.522 5.238 1.00 78.56 194 PRO A CA 1
ATOM 1576 C C . PRO A 1 194 ? 20.694 -8.799 5.066 1.00 78.56 194 PRO A C 1
ATOM 1578 O O . PRO A 1 194 ? 20.991 -7.885 5.827 1.00 78.56 194 PRO A O 1
ATOM 1581 N N . ASP A 1 195 ? 21.453 -9.113 4.012 1.00 80.25 195 ASP A N 1
ATOM 1582 C CA . ASP A 1 195 ? 22.753 -8.482 3.738 1.00 80.25 195 ASP A CA 1
ATOM 1583 C C . ASP A 1 195 ? 22.653 -6.986 3.410 1.00 80.25 195 ASP A C 1
ATOM 1585 O O . ASP A 1 195 ? 23.548 -6.201 3.733 1.00 80.25 195 ASP A O 1
ATOM 1589 N N . ILE A 1 196 ? 21.574 -6.588 2.732 1.00 78.75 196 ILE A N 1
ATOM 1590 C CA . ILE A 1 196 ? 21.318 -5.197 2.343 1.00 78.75 196 ILE A CA 1
ATOM 1591 C C . ILE A 1 196 ? 20.753 -4.441 3.542 1.00 78.75 196 ILE A C 1
ATOM 1593 O O . ILE A 1 196 ? 21.245 -3.358 3.867 1.00 78.75 196 ILE A O 1
ATOM 1597 N N . SER A 1 197 ? 19.775 -5.035 4.232 1.00 78.06 197 SER A N 1
ATOM 1598 C CA . SER A 1 197 ? 19.184 -4.489 5.452 1.00 78.06 197 SER A CA 1
ATOM 1599 C C . SER A 1 197 ? 20.251 -4.236 6.516 1.00 78.06 197 SER A C 1
ATOM 1601 O O . SER A 1 197 ? 20.317 -3.139 7.065 1.00 78.06 197 SER A O 1
ATOM 1603 N N . ALA A 1 198 ? 21.159 -5.190 6.738 1.00 76.44 198 ALA A N 1
ATOM 1604 C CA . ALA A 1 198 ? 22.223 -5.076 7.734 1.00 76.44 198 ALA A CA 1
ATOM 1605 C C . ALA A 1 198 ? 23.220 -3.941 7.455 1.00 76.44 198 ALA A C 1
ATOM 1607 O O . ALA A 1 198 ? 23.870 -3.472 8.382 1.00 76.44 198 ALA A O 1
ATOM 1608 N N . LYS A 1 199 ? 23.362 -3.490 6.202 1.00 78.31 199 LYS A N 1
ATOM 1609 C CA . LYS A 1 199 ? 24.305 -2.420 5.828 1.00 78.31 199 LYS A CA 1
ATOM 1610 C C . LYS A 1 199 ? 23.637 -1.057 5.696 1.00 78.31 199 LYS A C 1
ATOM 1612 O O . LYS A 1 199 ? 24.215 -0.054 6.100 1.00 78.31 199 LYS A O 1
ATOM 1617 N N . LEU A 1 200 ? 22.444 -1.011 5.101 1.00 75.06 200 LEU A N 1
ATOM 1618 C CA . LEU A 1 200 ? 21.766 0.240 4.745 1.00 75.06 200 LEU A CA 1
ATOM 1619 C C . LEU A 1 200 ? 20.720 0.682 5.772 1.00 75.06 200 LEU A C 1
ATOM 1621 O O . LEU A 1 200 ? 20.350 1.854 5.781 1.00 75.06 200 LEU A O 1
ATOM 1625 N N . LEU A 1 201 ? 20.221 -0.234 6.609 1.00 78.75 201 LEU A N 1
ATOM 1626 C CA . LEU A 1 201 ? 19.047 -0.004 7.459 1.00 78.75 201 LEU A CA 1
ATOM 1627 C C . LEU A 1 201 ? 19.357 -0.077 8.957 1.00 78.75 201 LEU A C 1
ATOM 1629 O O . LEU A 1 201 ? 18.432 -0.158 9.752 1.00 78.75 201 LEU A O 1
ATOM 1633 N N . ILE A 1 202 ? 20.631 0.007 9.353 1.00 74.94 202 ILE A N 1
ATOM 1634 C CA . ILE A 1 202 ? 21.073 -0.097 10.759 1.00 74.94 202 ILE A CA 1
ATOM 1635 C C . ILE A 1 202 ? 20.345 0.908 11.667 1.00 74.94 202 ILE A C 1
ATOM 1637 O O . ILE A 1 202 ? 20.012 0.598 12.804 1.00 74.94 202 ILE A O 1
ATOM 1641 N N . THR A 1 203 ? 20.084 2.117 11.166 1.00 82.38 203 THR A N 1
ATOM 1642 C CA . THR A 1 203 ? 19.415 3.195 11.915 1.00 82.38 203 THR A CA 1
ATOM 1643 C C . THR A 1 203 ? 17.891 3.178 11.786 1.00 82.38 203 THR A C 1
ATOM 1645 O O . THR A 1 203 ? 17.214 4.055 12.320 1.00 82.38 203 THR A O 1
ATOM 1648 N N . ARG A 1 204 ? 17.333 2.218 11.045 1.00 85.25 204 ARG A N 1
ATOM 1649 C CA . ARG A 1 204 ? 15.898 2.093 10.779 1.00 85.25 204 ARG A CA 1
ATOM 1650 C C . ARG A 1 204 ? 15.336 0.895 11.553 1.00 85.25 204 ARG A C 1
ATOM 1652 O O . ARG A 1 204 ? 16.075 -0.041 11.849 1.00 85.25 204 ARG A O 1
ATOM 1659 N N . PRO A 1 205 ? 14.031 0.887 11.872 1.00 90.62 205 PRO A N 1
ATOM 1660 C CA . PRO A 1 205 ? 13.421 -0.279 12.497 1.00 90.62 205 PRO A CA 1
ATOM 1661 C C . PRO A 1 205 ? 13.508 -1.506 11.579 1.00 90.62 205 PRO A C 1
ATOM 1663 O O . PRO A 1 205 ? 13.525 -1.386 10.350 1.00 90.62 205 PRO A O 1
ATOM 1666 N N . THR A 1 206 ? 13.514 -2.694 12.181 1.00 91.69 206 THR A N 1
ATOM 1667 C CA . THR A 1 206 ? 13.355 -3.960 11.45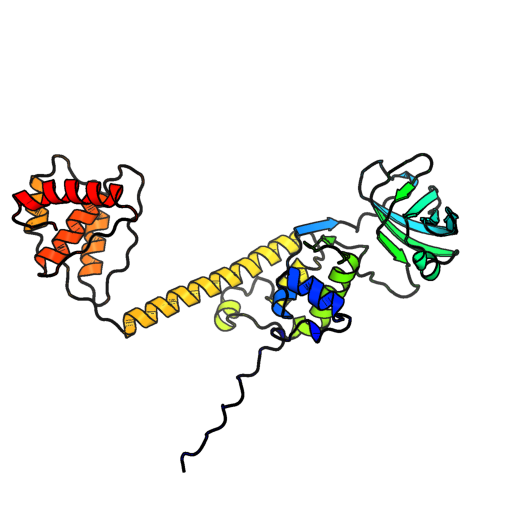3 1.00 91.69 206 THR A CA 1
ATOM 1668 C C . THR A 1 206 ? 12.006 -3.993 10.730 1.00 91.69 206 THR A C 1
ATOM 1670 O O . THR A 1 206 ? 11.078 -3.260 11.089 1.00 91.69 206 THR A O 1
ATOM 1673 N N . ARG A 1 207 ? 11.858 -4.852 9.716 1.00 91.75 207 ARG A N 1
ATOM 1674 C CA . ARG A 1 207 ? 10.578 -5.045 9.014 1.00 91.75 207 ARG A CA 1
ATOM 1675 C C . ARG A 1 207 ? 9.474 -5.455 9.989 1.00 91.75 207 ARG A C 1
ATOM 1677 O O . ARG A 1 207 ? 8.378 -4.910 9.915 1.00 91.75 207 ARG A O 1
ATOM 1684 N N . ALA A 1 208 ? 9.780 -6.352 10.926 1.00 92.31 208 ALA A N 1
ATOM 1685 C CA . ALA A 1 208 ? 8.868 -6.772 11.989 1.00 92.31 208 ALA A CA 1
ATOM 1686 C C . ALA A 1 208 ? 8.374 -5.573 12.823 1.00 92.31 208 ALA A C 1
ATOM 1688 O O . ALA A 1 208 ? 7.169 -5.327 12.905 1.00 92.31 208 ALA A O 1
ATOM 1689 N N . ASN A 1 209 ? 9.302 -4.748 13.320 1.00 92.69 209 ASN A N 1
ATOM 1690 C CA . ASN A 1 209 ? 8.965 -3.561 14.106 1.00 92.69 209 ASN A CA 1
ATOM 1691 C C . ASN A 1 209 ? 8.185 -2.534 13.277 1.00 92.69 209 ASN A C 1
ATOM 1693 O O . ASN A 1 209 ? 7.244 -1.931 13.778 1.00 92.69 209 ASN A O 1
ATOM 1697 N N . ALA A 1 210 ? 8.526 -2.346 12.001 1.00 94.19 210 ALA A N 1
ATOM 1698 C CA . ALA A 1 210 ? 7.798 -1.438 11.120 1.00 94.19 210 ALA A CA 1
ATOM 1699 C C . ALA A 1 210 ? 6.351 -1.897 10.879 1.00 94.19 210 ALA A C 1
ATOM 1701 O O . ALA A 1 210 ? 5.444 -1.066 10.863 1.00 94.19 210 ALA A O 1
ATOM 1702 N N . LEU A 1 211 ? 6.109 -3.206 10.749 1.00 94.69 211 LEU A N 1
ATOM 1703 C CA . LEU A 1 211 ? 4.749 -3.753 10.702 1.00 94.69 211 LEU A CA 1
ATOM 1704 C C . LEU A 1 211 ? 4.012 -3.513 12.028 1.00 94.69 211 LEU A C 1
ATOM 1706 O O . LEU A 1 211 ? 2.856 -3.092 12.029 1.00 94.69 211 LEU A O 1
ATOM 1710 N N . ARG A 1 212 ? 4.676 -3.688 13.172 1.00 94.25 212 ARG A N 1
ATOM 1711 C CA . ARG A 1 212 ? 4.068 -3.359 14.467 1.00 94.25 212 ARG A CA 1
ATOM 1712 C C . ARG A 1 212 ? 3.706 -1.876 14.561 1.00 94.25 212 ARG A C 1
ATOM 1714 O O . ARG A 1 212 ? 2.569 -1.553 14.881 1.00 94.25 212 ARG A O 1
ATOM 1721 N N . MET A 1 213 ? 4.631 -0.987 14.210 1.00 94.50 213 MET A N 1
ATOM 1722 C CA . MET A 1 213 ? 4.456 0.468 14.247 1.00 94.50 213 MET A CA 1
ATOM 1723 C C . MET A 1 213 ? 3.372 0.959 13.278 1.00 94.50 213 MET A C 1
ATOM 1725 O O . MET A 1 213 ? 2.635 1.880 13.615 1.00 94.50 213 MET A O 1
ATOM 1729 N N . ILE A 1 214 ? 3.222 0.354 12.090 1.00 94.94 214 ILE A N 1
ATOM 1730 C CA . ILE A 1 214 ? 2.163 0.766 11.154 1.00 94.94 214 ILE A CA 1
ATOM 1731 C C . ILE A 1 214 ? 0.776 0.343 11.648 1.00 94.94 214 ILE A C 1
ATOM 1733 O O . ILE A 1 214 ? -0.199 1.034 11.374 1.00 94.94 214 ILE A O 1
ATOM 1737 N N . HIS A 1 215 ? 0.646 -0.765 12.375 1.00 94.25 215 HIS A N 1
ATOM 1738 C CA . HIS A 1 215 ? -0.653 -1.213 12.878 1.00 94.25 215 HIS A CA 1
ATOM 1739 C C . HIS A 1 215 ? -0.981 -0.635 14.254 1.00 94.25 215 HIS A C 1
ATOM 1741 O O . HIS A 1 215 ? -2.103 -0.192 14.478 1.00 94.25 215 HIS A O 1
ATOM 1747 N N . PHE A 1 216 ? -0.018 -0.619 15.166 1.00 92.50 216 PHE A N 1
ATOM 1748 C CA . PHE A 1 216 ? -0.179 -0.199 16.554 1.00 92.50 216 PHE A CA 1
ATOM 1749 C C . PHE A 1 216 ? 0.979 0.721 16.963 1.00 92.50 216 PHE A C 1
ATOM 1751 O O . PHE A 1 216 ? 1.854 0.308 17.726 1.00 92.50 216 PHE A O 1
ATOM 1758 N N . PRO A 1 217 ? 1.006 1.955 16.430 1.00 92.00 217 PRO A N 1
ATOM 1759 C CA . PRO A 1 217 ? 2.020 2.939 16.788 1.00 92.00 217 PRO A CA 1
ATOM 1760 C C . PRO A 1 217 ? 1.889 3.349 18.259 1.00 92.00 217 PRO A C 1
ATOM 1762 O O . PRO A 1 217 ? 0.771 3.489 18.766 1.00 92.00 217 PRO A O 1
ATOM 1765 N N . ALA A 1 218 ? 3.023 3.581 18.925 1.00 88.19 218 ALA A N 1
ATOM 1766 C CA . ALA A 1 218 ? 3.028 4.213 20.242 1.00 88.19 218 ALA A CA 1
ATOM 1767 C C . ALA A 1 218 ? 2.801 5.723 20.087 1.00 88.19 218 ALA A C 1
ATOM 1769 O O . ALA A 1 218 ? 1.974 6.308 20.785 1.00 88.19 218 ALA A O 1
ATOM 1770 N N . GLU A 1 219 ? 3.465 6.318 19.093 1.00 88.94 219 GLU A N 1
ATOM 1771 C CA . GLU A 1 219 ? 3.339 7.727 18.735 1.00 88.94 219 GLU A CA 1
ATOM 1772 C C . GLU A 1 219 ? 2.947 7.932 17.273 1.00 88.94 219 GLU A C 1
ATOM 1774 O O . GLU A 1 219 ? 3.274 7.142 16.389 1.00 88.94 219 GLU A O 1
ATOM 1779 N N . LEU A 1 220 ? 2.297 9.059 16.972 1.00 88.50 220 LEU A N 1
ATOM 1780 C CA . LEU A 1 220 ? 1.932 9.398 15.589 1.00 88.50 220 LEU A CA 1
ATOM 1781 C C . LEU A 1 220 ? 3.158 9.498 14.659 1.00 88.50 220 LEU A C 1
ATOM 1783 O O . LEU A 1 220 ? 3.043 9.228 13.464 1.00 88.50 220 LEU A O 1
ATOM 1787 N N . SER A 1 221 ? 4.336 9.836 15.194 1.00 92.06 221 SER A N 1
ATOM 1788 C CA . SER A 1 221 ? 5.601 9.852 14.446 1.00 92.06 221 SER A CA 1
ATOM 1789 C C . SER A 1 221 ? 6.045 8.467 13.968 1.00 92.06 221 SER A C 1
ATOM 1791 O O . SER A 1 221 ? 6.670 8.360 12.910 1.00 92.06 221 SER A O 1
ATOM 1793 N N . ASP A 1 222 ? 5.697 7.404 14.700 1.00 93.00 222 ASP A N 1
ATOM 1794 C CA . ASP A 1 222 ? 6.092 6.028 14.377 1.00 93.00 222 ASP A CA 1
ATOM 1795 C C . ASP A 1 222 ? 5.505 5.574 13.042 1.00 93.00 222 ASP A C 1
ATOM 1797 O O . ASP A 1 222 ? 6.142 4.837 12.287 1.00 93.00 222 ASP A O 1
ATOM 1801 N N . ILE A 1 223 ? 4.307 6.068 12.721 1.00 92.88 223 ILE A N 1
ATOM 1802 C CA . ILE A 1 223 ? 3.584 5.762 11.486 1.00 92.88 223 ILE A CA 1
ATOM 1803 C C . ILE A 1 223 ? 4.431 6.142 10.272 1.00 92.88 223 ILE A C 1
ATOM 1805 O O . ILE A 1 223 ? 4.570 5.358 9.332 1.00 92.88 223 ILE A O 1
ATOM 1809 N N . GLU A 1 224 ? 5.015 7.340 10.284 1.00 93.69 224 GLU A N 1
ATOM 1810 C CA . GLU A 1 224 ? 5.794 7.843 9.156 1.00 93.69 224 GLU A CA 1
ATOM 1811 C C . GLU A 1 224 ? 7.128 7.098 9.023 1.00 93.69 224 GLU A C 1
ATOM 1813 O O . GLU A 1 224 ? 7.532 6.741 7.912 1.00 93.69 224 GLU A O 1
ATOM 1818 N N . ILE A 1 225 ? 7.774 6.774 10.147 1.00 93.81 225 ILE A N 1
ATOM 1819 C CA . ILE A 1 225 ? 8.997 5.959 10.169 1.00 93.81 225 ILE A CA 1
ATOM 1820 C C . ILE A 1 225 ? 8.717 4.572 9.574 1.00 93.81 225 ILE A C 1
ATOM 1822 O O . ILE A 1 225 ? 9.456 4.113 8.694 1.00 93.81 225 ILE A O 1
ATOM 1826 N N . ALA A 1 226 ? 7.633 3.929 10.010 1.00 94.50 226 ALA A N 1
ATOM 1827 C CA . ALA A 1 226 ? 7.194 2.630 9.517 1.00 94.50 226 ALA A CA 1
ATOM 1828 C C . ALA A 1 226 ? 6.849 2.669 8.026 1.00 94.50 226 ALA A C 1
ATOM 1830 O O . ALA A 1 226 ? 7.304 1.819 7.258 1.00 94.50 226 ALA A O 1
ATOM 1831 N N . ARG A 1 227 ? 6.105 3.690 7.585 1.00 93.94 227 ARG A N 1
ATOM 1832 C CA . ARG A 1 227 ? 5.733 3.883 6.178 1.00 93.94 227 ARG A CA 1
ATOM 1833 C C . ARG A 1 227 ? 6.964 4.000 5.287 1.00 93.94 227 ARG A C 1
ATOM 1835 O O . ARG A 1 227 ? 7.041 3.314 4.270 1.00 93.94 227 ARG A O 1
ATOM 1842 N N . GLN A 1 228 ? 7.933 4.833 5.667 1.00 92.88 228 GLN A N 1
ATOM 1843 C CA . GLN A 1 228 ? 9.183 4.985 4.919 1.00 92.88 228 GLN A CA 1
ATOM 1844 C C . GLN A 1 228 ? 9.983 3.682 4.883 1.00 92.88 228 GLN A C 1
ATOM 1846 O O . GLN A 1 228 ? 10.507 3.314 3.832 1.00 92.88 228 GLN A O 1
ATOM 1851 N N . ARG A 1 229 ? 10.058 2.969 6.014 1.00 92.06 229 ARG A N 1
ATOM 1852 C CA . ARG A 1 229 ? 10.754 1.682 6.111 1.00 92.06 229 ARG A CA 1
ATOM 1853 C C . ARG A 1 229 ? 10.129 0.631 5.190 1.00 92.06 229 ARG A C 1
ATOM 1855 O O . ARG A 1 229 ? 10.876 -0.024 4.469 1.00 92.06 229 ARG A O 1
ATOM 1862 N N . LEU A 1 230 ? 8.804 0.485 5.181 1.00 92.44 230 LEU A N 1
ATOM 1863 C CA . LEU A 1 230 ? 8.101 -0.488 4.333 1.00 92.44 230 LEU A CA 1
ATOM 1864 C C . LEU A 1 230 ? 8.134 -0.094 2.847 1.00 92.44 230 LEU A C 1
ATOM 1866 O O . LEU A 1 230 ? 8.310 -0.952 1.987 1.00 92.44 230 LEU A O 1
ATOM 1870 N N . ALA A 1 231 ? 8.040 1.200 2.527 1.00 92.62 231 ALA A N 1
ATOM 1871 C CA . ALA A 1 231 ? 8.216 1.682 1.154 1.00 92.62 231 ALA A CA 1
ATOM 1872 C C . ALA A 1 231 ? 9.633 1.400 0.625 1.00 92.62 231 ALA A C 1
ATOM 1874 O O . ALA A 1 231 ? 9.821 1.101 -0.554 1.00 92.62 231 ALA A O 1
ATOM 1875 N N . LEU A 1 232 ? 10.638 1.466 1.501 1.00 90.62 232 LEU A N 1
ATOM 1876 C CA . LEU A 1 232 ? 12.011 1.129 1.152 1.00 90.62 232 LEU A CA 1
ATOM 1877 C C . LEU A 1 232 ? 12.192 -0.371 0.878 1.00 90.62 232 LEU A C 1
ATOM 1879 O O . LEU A 1 232 ? 12.914 -0.705 -0.057 1.00 90.62 232 LEU A O 1
ATOM 1883 N N . ASP A 1 233 ? 11.508 -1.261 1.609 1.00 89.06 233 ASP A N 1
ATOM 1884 C CA . ASP A 1 233 ? 11.487 -2.701 1.287 1.00 89.06 233 ASP A CA 1
ATOM 1885 C C . ASP A 1 233 ? 10.964 -2.947 -0.131 1.00 89.06 233 ASP A C 1
ATOM 1887 O O . ASP A 1 233 ? 11.600 -3.649 -0.921 1.00 89.06 233 ASP A O 1
ATOM 1891 N N . GLU A 1 234 ? 9.831 -2.328 -0.473 1.00 90.75 234 GLU A N 1
ATOM 1892 C CA . GLU A 1 234 ? 9.239 -2.426 -1.811 1.00 90.75 234 GLU A CA 1
ATOM 1893 C C . GLU A 1 234 ? 10.207 -1.905 -2.886 1.00 90.75 234 GLU A C 1
ATOM 1895 O O . GLU A 1 234 ? 10.399 -2.542 -3.927 1.00 90.75 234 GLU A O 1
ATOM 1900 N N . PHE A 1 235 ? 10.872 -0.777 -2.621 1.00 91.56 235 PHE A N 1
ATOM 1901 C CA . PHE A 1 235 ? 11.832 -0.191 -3.552 1.00 91.56 235 PHE A CA 1
ATOM 1902 C C . PHE A 1 235 ? 13.082 -1.061 -3.736 1.00 91.56 235 PHE A C 1
ATOM 1904 O O . PHE A 1 235 ? 13.521 -1.263 -4.869 1.00 91.56 235 PHE A O 1
ATOM 1911 N N . ILE A 1 236 ? 13.639 -1.620 -2.656 1.00 89.75 236 ILE A N 1
ATOM 1912 C CA . ILE A 1 236 ? 14.770 -2.557 -2.723 1.00 89.75 236 ILE A CA 1
ATOM 1913 C C . ILE A 1 236 ? 14.371 -3.794 -3.531 1.00 89.75 236 ILE A C 1
ATOM 1915 O O . ILE A 1 236 ? 15.102 -4.181 -4.445 1.00 89.75 236 ILE A O 1
ATOM 1919 N N . GLY A 1 237 ? 13.195 -4.371 -3.263 1.00 89.81 237 GLY A N 1
ATOM 1920 C CA . GLY A 1 237 ? 12.668 -5.508 -4.020 1.00 89.81 237 GLY A CA 1
ATOM 1921 C C . GLY A 1 237 ? 12.552 -5.211 -5.520 1.00 89.81 237 GLY A C 1
ATOM 1922 O O . GLY A 1 237 ? 13.013 -5.998 -6.353 1.00 89.81 237 GLY A O 1
ATOM 1923 N N . LEU A 1 238 ? 12.020 -4.037 -5.877 1.00 92.56 238 LEU A N 1
ATOM 1924 C CA . LEU A 1 238 ? 11.941 -3.578 -7.265 1.00 92.56 238 LEU A CA 1
ATOM 1925 C C . LEU A 1 238 ? 13.331 -3.436 -7.904 1.00 92.56 238 LEU A C 1
ATOM 1927 O O . LEU A 1 238 ? 13.550 -3.917 -9.020 1.00 92.56 238 LEU A O 1
ATOM 1931 N N . GLN A 1 239 ? 14.283 -2.810 -7.209 1.00 92.00 239 GLN A N 1
ATOM 1932 C CA . GLN A 1 239 ? 15.647 -2.636 -7.714 1.00 92.00 239 GLN A CA 1
ATOM 1933 C C . GLN A 1 239 ? 16.356 -3.977 -7.912 1.00 92.00 239 GLN A C 1
ATOM 1935 O O . GLN A 1 239 ? 16.979 -4.191 -8.952 1.00 92.00 239 GLN A O 1
ATOM 1940 N N . LEU A 1 240 ? 16.211 -4.918 -6.976 1.00 91.19 240 LEU A N 1
ATOM 1941 C CA . LEU A 1 240 ? 16.760 -6.269 -7.107 1.00 91.19 240 LEU A CA 1
ATOM 1942 C C . LEU A 1 240 ? 16.176 -7.005 -8.314 1.00 91.19 240 LEU A C 1
ATOM 1944 O O . LEU A 1 240 ? 16.923 -7.623 -9.076 1.00 91.19 240 LEU A O 1
ATOM 1948 N N . ALA A 1 241 ? 14.866 -6.894 -8.545 1.00 93.00 241 ALA A N 1
ATOM 1949 C CA . ALA A 1 241 ? 14.225 -7.450 -9.734 1.00 93.00 241 ALA A CA 1
ATOM 1950 C C . ALA A 1 241 ? 14.778 -6.836 -11.033 1.00 93.00 241 ALA A C 1
ATOM 1952 O O . ALA A 1 241 ? 15.081 -7.572 -11.978 1.00 93.00 241 ALA A O 1
ATOM 1953 N N . ILE A 1 242 ? 14.957 -5.512 -11.088 1.00 93.69 242 ILE A N 1
ATOM 1954 C CA . ILE A 1 242 ? 15.536 -4.815 -12.250 1.00 93.69 242 ILE A CA 1
ATOM 1955 C C . ILE A 1 242 ? 16.981 -5.271 -12.493 1.00 93.69 242 ILE A C 1
ATOM 1957 O O . ILE A 1 242 ? 17.325 -5.643 -13.618 1.00 93.69 242 ILE A O 1
ATOM 1961 N N . GLN A 1 243 ? 17.811 -5.309 -11.448 1.00 92.06 243 GLN A N 1
ATOM 1962 C CA . GLN A 1 243 ? 19.213 -5.728 -11.537 1.00 92.06 243 GLN A CA 1
ATOM 1963 C C . GLN A 1 243 ? 19.350 -7.202 -11.929 1.00 92.06 243 GLN A C 1
ATOM 1965 O O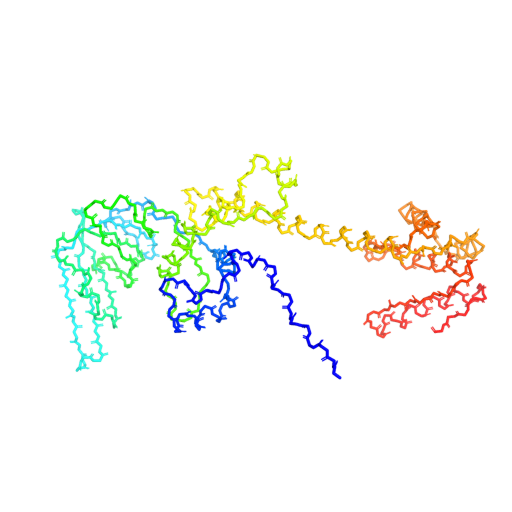 . GLN A 1 243 ? 20.181 -7.546 -12.767 1.00 92.06 243 GLN A O 1
ATOM 1970 N N . SER A 1 244 ? 18.502 -8.080 -11.389 1.00 92.69 244 SER A N 1
ATOM 1971 C CA . SER A 1 244 ? 18.466 -9.496 -11.766 1.00 92.69 244 SER A CA 1
ATOM 1972 C C . SER A 1 244 ? 18.106 -9.673 -13.244 1.00 92.69 244 SER A C 1
ATOM 1974 O O . SER A 1 244 ? 18.791 -10.396 -13.969 1.00 92.69 244 SER A O 1
ATOM 1976 N N . ARG A 1 245 ? 17.086 -8.952 -13.736 1.00 91.31 245 ARG A N 1
ATOM 1977 C CA . ARG A 1 245 ? 16.719 -8.948 -15.164 1.00 91.31 245 ARG A CA 1
ATOM 1978 C C . ARG A 1 245 ? 17.854 -8.426 -16.044 1.00 91.31 245 ARG A C 1
ATOM 1980 O O . ARG A 1 245 ? 18.086 -8.983 -17.114 1.00 91.31 245 ARG A O 1
ATOM 1987 N N . ARG A 1 246 ? 18.561 -7.383 -15.600 1.00 90.50 246 ARG A N 1
ATOM 1988 C CA . ARG A 1 246 ? 19.721 -6.825 -16.305 1.00 90.50 246 ARG A CA 1
ATOM 1989 C C . ARG A 1 246 ? 20.857 -7.844 -16.409 1.00 90.50 246 ARG A C 1
ATOM 1991 O O . ARG A 1 246 ? 21.268 -8.152 -17.520 1.00 90.50 246 ARG A O 1
ATOM 1998 N N . LYS A 1 247 ? 21.272 -8.444 -15.289 1.00 90.81 247 LYS A N 1
ATOM 1999 C CA . LYS A 1 247 ? 22.321 -9.478 -15.265 1.00 90.81 247 LYS A CA 1
ATOM 2000 C C . LYS A 1 247 ? 21.979 -10.684 -16.138 1.00 90.81 247 LYS A C 1
ATOM 2002 O O . LYS A 1 247 ? 22.836 -11.179 -16.859 1.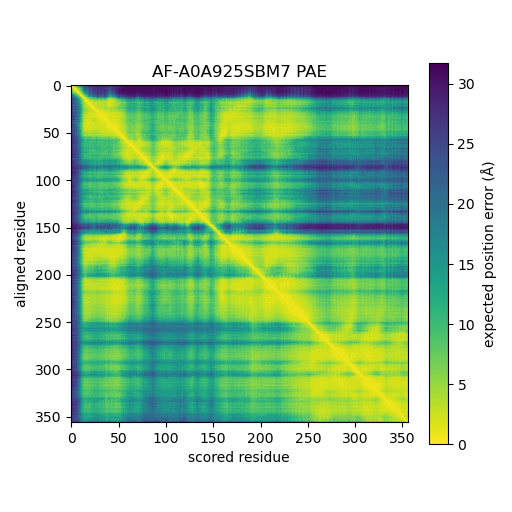00 90.81 247 LYS A O 1
ATOM 2007 N N . LYS A 1 248 ? 20.724 -11.152 -16.103 1.00 90.94 248 LYS A N 1
ATOM 2008 C CA . LYS A 1 248 ? 20.264 -12.261 -16.959 1.00 90.94 248 LYS A CA 1
ATOM 2009 C C . LYS A 1 248 ? 20.390 -11.928 -18.445 1.00 90.94 248 LYS A C 1
ATOM 2011 O O . LYS A 1 248 ? 20.822 -12.778 -19.216 1.00 90.94 248 LYS A O 1
ATOM 2016 N N . LEU A 1 249 ? 20.040 -10.703 -18.838 1.00 87.12 249 LEU A N 1
ATOM 2017 C CA . LEU A 1 249 ? 20.203 -10.247 -20.216 1.00 87.12 249 LEU A CA 1
ATOM 2018 C C . LEU A 1 249 ? 21.685 -10.177 -20.605 1.00 87.12 249 LEU A C 1
ATOM 2020 O O . LEU A 1 249 ? 22.063 -10.722 -21.637 1.00 87.12 249 LEU A O 1
ATOM 2024 N N . GLU A 1 250 ? 22.517 -9.550 -19.773 1.00 88.94 250 GLU A N 1
ATOM 2025 C CA . GLU A 1 250 ? 23.956 -9.386 -20.026 1.00 88.94 250 GLU A CA 1
ATOM 2026 C C . GLU A 1 250 ? 24.691 -10.735 -20.120 1.00 88.94 250 GLU A C 1
ATOM 2028 O O . GLU A 1 250 ? 25.608 -10.877 -20.924 1.00 88.94 250 GLU A O 1
ATOM 2033 N N . ALA A 1 251 ? 24.262 -11.742 -19.352 1.00 89.12 251 ALA A N 1
ATOM 2034 C CA . ALA A 1 251 ? 24.816 -13.094 -19.415 1.00 89.12 251 ALA A CA 1
ATOM 2035 C C . ALA A 1 251 ? 24.332 -13.897 -20.638 1.00 89.12 251 ALA A C 1
ATOM 2037 O O . ALA A 1 251 ? 25.079 -14.716 -21.168 1.00 89.12 251 ALA A O 1
ATOM 2038 N N . GLY A 1 252 ? 23.081 -13.696 -21.068 1.00 85.50 252 GLY A N 1
ATOM 2039 C CA . GLY A 1 252 ? 22.448 -14.483 -22.133 1.00 85.50 252 GLY A CA 1
ATOM 2040 C C . GLY A 1 252 ? 22.552 -13.883 -23.535 1.00 85.50 252 GLY A C 1
ATOM 2041 O O . GLY A 1 252 ? 22.210 -14.557 -24.503 1.00 85.50 252 GLY A O 1
ATOM 2042 N N . THR A 1 253 ? 22.985 -12.626 -23.667 1.00 86.50 253 THR A N 1
ATOM 2043 C CA . THR A 1 253 ? 23.005 -11.916 -24.953 1.00 86.50 253 THR A CA 1
ATOM 2044 C C . THR A 1 253 ? 24.271 -11.091 -25.130 1.00 86.50 253 THR A C 1
ATOM 2046 O O . THR A 1 253 ? 24.767 -10.461 -24.196 1.00 86.50 253 THR A O 1
ATOM 2049 N N . ARG A 1 254 ? 24.783 -11.073 -26.362 1.00 87.00 254 ARG A N 1
ATOM 2050 C CA . ARG A 1 254 ? 25.875 -10.193 -26.785 1.00 87.00 254 ARG A CA 1
ATOM 2051 C C . ARG A 1 254 ? 25.327 -9.136 -27.731 1.00 87.00 254 ARG A C 1
ATOM 2053 O O . ARG A 1 254 ? 24.498 -9.443 -28.586 1.00 87.00 254 ARG A O 1
ATOM 2060 N N . GLY A 1 255 ? 25.771 -7.900 -27.540 1.00 86.31 255 GLY A N 1
ATOM 2061 C CA . GLY A 1 255 ? 25.491 -6.801 -28.451 1.00 86.31 255 GLY A CA 1
ATOM 2062 C C . GLY A 1 255 ? 26.167 -7.042 -29.797 1.00 86.31 255 GLY A C 1
ATOM 2063 O O . GLY A 1 255 ? 27.269 -7.588 -29.860 1.00 86.31 255 GLY A O 1
ATOM 2064 N N . LEU A 1 256 ? 25.490 -6.643 -30.867 1.00 87.94 256 LEU A N 1
ATOM 2065 C CA . LEU A 1 256 ? 26.108 -6.508 -32.180 1.00 87.94 256 LEU A CA 1
ATOM 2066 C C . LEU A 1 256 ? 26.810 -5.142 -32.234 1.00 87.94 256 LEU A C 1
ATOM 2068 O O . LEU A 1 256 ? 26.277 -4.185 -31.671 1.00 87.94 256 LEU A O 1
ATOM 2072 N N . PRO A 1 257 ? 27.986 -5.029 -32.872 1.00 86.44 257 PRO A N 1
ATOM 2073 C CA . PRO A 1 257 ? 28.699 -3.762 -32.971 1.00 86.44 257 PRO A CA 1
ATOM 2074 C C . PRO A 1 257 ? 27.973 -2.835 -33.958 1.00 86.44 257 PRO A C 1
ATOM 2076 O O . PRO A 1 257 ? 28.226 -2.870 -35.158 1.00 86.44 257 PRO A O 1
ATOM 2079 N N . CYS A 1 258 ? 27.064 -2.005 -33.448 1.00 88.56 258 CYS A N 1
ATOM 2080 C CA . CYS A 1 258 ? 26.167 -1.168 -34.249 1.00 88.56 258 CYS A CA 1
ATOM 2081 C C . CYS A 1 258 ? 26.494 0.329 -34.126 1.00 88.56 258 CYS A C 1
ATOM 2083 O O . CYS A 1 258 ? 25.599 1.159 -33.990 1.00 88.56 258 CYS A O 1
ATOM 2085 N N . ALA A 1 259 ? 27.773 0.704 -34.098 1.00 87.56 259 ALA A N 1
ATOM 2086 C CA . ALA A 1 259 ? 28.149 2.107 -33.917 1.00 87.56 259 ALA A CA 1
ATOM 2087 C C . ALA A 1 259 ? 27.998 2.947 -35.201 1.00 87.56 259 ALA A C 1
ATOM 2089 O O . ALA A 1 259 ? 27.814 4.161 -35.103 1.00 87.56 259 ALA A O 1
ATOM 2090 N N . GLY A 1 260 ? 28.080 2.333 -36.385 1.00 89.19 260 GLY A N 1
ATOM 2091 C CA . GLY A 1 260 ? 28.134 3.033 -37.672 1.00 89.19 260 GLY A CA 1
ATOM 2092 C C . GLY A 1 260 ? 29.393 3.897 -37.853 1.00 89.19 260 GLY A C 1
ATOM 2093 O O . GLY A 1 260 ? 30.125 4.187 -36.899 1.00 89.19 260 GLY A O 1
ATOM 2094 N N . ASP A 1 261 ? 29.646 4.348 -39.076 1.00 89.88 261 ASP A N 1
ATOM 2095 C CA . ASP A 1 261 ? 30.814 5.155 -39.464 1.00 89.88 261 ASP A CA 1
ATOM 2096 C C . ASP A 1 261 ? 30.505 6.668 -39.605 1.00 89.88 261 ASP A C 1
ATOM 2098 O O . ASP A 1 261 ? 31.421 7.486 -39.743 1.00 89.88 261 ASP A O 1
ATOM 2102 N N . ASN A 1 262 ? 29.240 7.070 -39.430 1.00 90.31 262 ASN A N 1
ATOM 2103 C CA . ASN A 1 262 ? 28.665 8.407 -39.634 1.00 90.31 262 ASN A CA 1
ATOM 2104 C C . ASN A 1 262 ? 28.475 8.855 -41.093 1.00 90.31 262 ASN A C 1
ATOM 2106 O O . ASN A 1 262 ? 28.239 10.055 -41.298 1.00 90.31 262 ASN A O 1
ATOM 2110 N N . HIS A 1 263 ? 28.597 7.997 -42.109 1.00 91.44 263 HIS A N 1
ATOM 2111 C CA . HIS A 1 263 ? 28.456 8.476 -43.487 1.00 91.44 263 HIS A CA 1
ATOM 2112 C C . HIS A 1 263 ? 27.034 8.988 -43.805 1.00 91.44 263 HIS A C 1
ATOM 2114 O O . HIS A 1 263 ? 26.914 10.013 -44.484 1.00 91.44 263 HIS A O 1
ATOM 2120 N N . LEU A 1 264 ? 25.971 8.360 -43.281 1.00 90.25 264 LEU A N 1
ATOM 2121 C CA . LEU A 1 264 ? 24.577 8.808 -43.449 1.00 90.25 264 LEU A CA 1
ATOM 2122 C C . LEU A 1 264 ? 24.267 9.941 -42.479 1.00 90.25 264 LEU A C 1
ATOM 2124 O O . LEU A 1 264 ? 23.657 10.941 -42.857 1.00 90.25 264 LEU A O 1
ATOM 2128 N N . ILE A 1 265 ? 24.744 9.827 -41.237 1.00 91.81 265 ILE A N 1
ATOM 2129 C CA . ILE A 1 265 ? 24.490 10.832 -40.198 1.00 91.81 265 ILE A CA 1
ATOM 2130 C C . ILE A 1 265 ? 25.043 12.198 -40.614 1.00 91.81 265 ILE A C 1
ATOM 2132 O O . ILE A 1 265 ? 24.366 13.208 -40.439 1.00 91.81 265 ILE A O 1
ATOM 2136 N N . ARG A 1 266 ? 26.253 12.262 -41.187 1.00 91.12 266 ARG A N 1
ATOM 2137 C CA . ARG A 1 266 ? 26.835 13.538 -41.643 1.00 91.12 266 ARG A CA 1
ATOM 2138 C C . ARG A 1 266 ? 26.009 14.186 -42.751 1.00 91.12 266 ARG A C 1
ATOM 2140 O O . ARG A 1 266 ? 25.798 15.394 -42.700 1.00 91.12 266 ARG A O 1
ATOM 2147 N N . GLN A 1 267 ? 25.532 13.399 -43.714 1.00 90.81 267 GLN A N 1
ATOM 2148 C CA . GLN A 1 267 ? 24.690 13.893 -44.806 1.00 90.81 267 GLN A CA 1
ATOM 2149 C C . GLN A 1 267 ? 23.334 14.377 -44.283 1.00 90.81 267 GLN A C 1
ATOM 2151 O O . GLN A 1 267 ? 22.906 15.482 -44.611 1.00 90.81 267 GLN A O 1
ATOM 2156 N N . PHE A 1 268 ? 22.711 13.606 -43.390 1.00 91.31 268 PHE A N 1
ATOM 2157 C CA . PHE A 1 268 ? 21.463 13.980 -42.734 1.00 91.31 268 PHE A CA 1
ATOM 2158 C C . PHE A 1 268 ? 21.593 15.292 -41.952 1.00 91.31 268 PHE A C 1
ATOM 2160 O O . PHE A 1 268 ? 20.778 16.192 -42.124 1.00 91.31 268 PHE A O 1
ATOM 2167 N N . LEU A 1 269 ? 22.639 15.437 -41.132 1.00 90.31 269 LEU A N 1
ATOM 2168 C CA . LEU A 1 269 ? 22.868 16.655 -40.350 1.00 90.31 269 LEU A CA 1
ATOM 2169 C C . LEU A 1 269 ? 23.196 17.876 -41.220 1.00 90.31 269 LEU A C 1
ATOM 2171 O O . LEU A 1 269 ? 22.895 18.991 -40.806 1.00 90.31 269 LEU A O 1
ATOM 2175 N N . ALA A 1 270 ? 23.793 17.683 -42.400 1.00 89.25 270 ALA A N 1
ATOM 2176 C CA . ALA A 1 270 ? 24.033 18.761 -43.360 1.00 89.25 270 ALA A CA 1
ATOM 2177 C C . ALA A 1 270 ? 22.744 19.208 -44.072 1.00 89.25 270 ALA A C 1
ATOM 2179 O O . ALA A 1 270 ? 22.583 20.393 -44.353 1.00 89.25 270 ALA A O 1
ATOM 2180 N N . ALA A 1 271 ? 21.825 18.274 -44.332 1.00 87.81 271 ALA A N 1
ATOM 2181 C CA . ALA A 1 271 ? 20.492 18.571 -44.857 1.00 87.81 271 ALA A CA 1
ATOM 2182 C C . ALA A 1 271 ? 19.543 19.138 -43.784 1.00 87.81 271 ALA A C 1
ATOM 2184 O O . ALA A 1 271 ? 18.527 19.758 -44.102 1.00 87.81 271 ALA A O 1
ATOM 2185 N N . LEU A 1 272 ? 19.866 18.935 -42.505 1.00 83.62 272 LEU A N 1
ATOM 2186 C CA . LEU A 1 272 ? 19.080 19.418 -41.382 1.00 83.62 272 LEU A CA 1
ATOM 2187 C C . LEU A 1 272 ? 19.154 20.953 -41.323 1.00 83.62 272 LEU A C 1
ATOM 2189 O O . LEU A 1 272 ? 20.198 21.531 -41.036 1.00 83.62 272 LEU A O 1
ATOM 2193 N N . GLY A 1 273 ? 18.027 21.632 -41.548 1.00 85.50 273 GLY A N 1
ATOM 2194 C CA . GLY A 1 273 ? 17.926 23.102 -41.553 1.00 85.50 273 GLY A CA 1
ATOM 2195 C C . GLY A 1 273 ? 18.158 23.795 -40.198 1.00 85.50 273 GLY A C 1
ATOM 2196 O O . GLY A 1 273 ? 17.834 24.970 -40.045 1.00 85.50 273 GLY A O 1
ATOM 2197 N N . PHE A 1 274 ? 18.677 23.086 -39.195 1.00 87.12 274 PHE A N 1
ATOM 2198 C CA . PHE A 1 274 ? 19.025 23.613 -37.879 1.00 87.12 274 PHE A CA 1
ATOM 2199 C C . PHE A 1 274 ? 20.180 22.817 -37.263 1.00 87.12 274 PHE A C 1
ATOM 2201 O O . PHE A 1 274 ? 20.453 21.675 -37.627 1.00 87.12 274 PHE A O 1
ATOM 2208 N N . LYS A 1 275 ? 20.854 23.413 -36.276 1.00 90.88 275 LYS A N 1
ATOM 2209 C CA . LYS A 1 275 ? 21.943 22.757 -35.541 1.00 90.88 275 LYS A CA 1
ATOM 2210 C C . LYS A 1 275 ? 21.401 21.977 -34.350 1.00 90.88 275 LYS A C 1
ATOM 2212 O O . LYS A 1 275 ? 20.539 22.470 -33.624 1.00 90.88 275 LYS A O 1
ATOM 2217 N N . LEU A 1 276 ? 21.961 20.791 -34.113 1.00 92.69 276 LEU A N 1
ATOM 2218 C CA . LEU A 1 276 ? 21.654 20.030 -32.906 1.00 92.69 276 LEU A CA 1
ATOM 2219 C C . LEU A 1 276 ? 22.061 20.801 -31.652 1.00 92.69 276 LEU A C 1
ATOM 2221 O O . LEU A 1 276 ? 23.098 21.468 -31.606 1.00 92.69 276 LEU A O 1
ATOM 2225 N N . THR A 1 277 ? 21.269 20.647 -30.598 1.00 94.31 277 THR A N 1
ATOM 2226 C CA . THR A 1 277 ? 21.604 21.195 -29.286 1.00 94.31 277 THR A CA 1
ATOM 2227 C C . THR A 1 277 ? 22.759 20.416 -28.647 1.00 94.31 277 THR A C 1
ATOM 2229 O O . THR A 1 277 ? 23.044 19.261 -28.993 1.00 94.31 277 THR A O 1
ATOM 2232 N N . GLY A 1 278 ? 23.413 21.019 -27.648 1.00 95.12 278 GLY A N 1
ATOM 2233 C CA . GLY A 1 278 ? 24.438 20.327 -26.859 1.00 95.12 278 GLY A CA 1
ATOM 2234 C C . GLY A 1 278 ? 23.899 19.064 -26.173 1.00 95.12 278 GLY A C 1
ATOM 2235 O O . GLY A 1 278 ? 24.588 18.046 -26.124 1.00 95.12 278 GLY A O 1
ATOM 2236 N N . ALA A 1 279 ? 22.638 19.091 -25.724 1.00 94.06 279 ALA A N 1
ATOM 2237 C CA . ALA A 1 279 ? 21.973 17.939 -25.117 1.00 94.06 279 ALA A CA 1
ATOM 2238 C C . ALA A 1 279 ? 21.764 16.794 -26.121 1.00 94.06 279 ALA A C 1
ATOM 2240 O O . ALA A 1 279 ? 22.115 15.655 -25.817 1.00 94.06 279 ALA A O 1
ATOM 2241 N N . GLN A 1 280 ? 21.265 17.091 -27.326 1.00 95.12 280 GLN A N 1
ATOM 2242 C CA . GLN A 1 280 ? 21.100 16.098 -28.396 1.00 95.12 280 GLN A CA 1
ATOM 2243 C C . GLN A 1 280 ? 22.449 15.489 -28.798 1.00 95.12 280 GLN A C 1
ATOM 2245 O O . GLN A 1 280 ? 22.576 14.272 -28.900 1.00 95.12 280 GLN A O 1
ATOM 2250 N N . THR A 1 281 ? 23.481 16.324 -28.941 1.00 94.44 281 THR A N 1
ATOM 2251 C CA . THR A 1 281 ? 24.841 15.876 -29.282 1.00 94.44 281 THR A CA 1
ATOM 2252 C C . THR A 1 281 ? 25.420 14.950 -28.211 1.00 94.44 281 THR A C 1
ATOM 2254 O O . THR A 1 281 ? 25.990 13.910 -28.538 1.00 94.44 281 THR A O 1
ATOM 2257 N N . ARG A 1 282 ? 25.259 15.296 -26.926 1.00 95.81 282 ARG A N 1
ATOM 2258 C CA . ARG A 1 282 ? 25.682 14.446 -25.804 1.00 95.81 282 ARG A CA 1
ATOM 2259 C C . ARG A 1 282 ? 24.976 13.091 -25.851 1.00 95.81 282 ARG A C 1
ATOM 2261 O O . ARG A 1 282 ? 25.646 12.064 -25.851 1.00 95.81 282 ARG A O 1
ATOM 2268 N N . VAL A 1 283 ? 23.649 13.093 -25.973 1.00 96.31 283 VAL A N 1
ATOM 2269 C CA . VAL A 1 283 ? 22.837 11.869 -26.026 1.00 96.31 283 VAL A CA 1
ATOM 2270 C C . VAL A 1 283 ? 23.231 10.974 -27.204 1.00 96.31 283 VAL A C 1
ATOM 2272 O O . VAL A 1 283 ? 23.318 9.764 -27.033 1.00 96.31 283 VAL A O 1
ATOM 2275 N N . LEU A 1 284 ? 23.524 11.541 -28.378 1.00 95.38 284 LEU A N 1
ATOM 2276 C CA . LEU A 1 284 ? 23.974 10.764 -29.538 1.00 95.38 284 LEU A CA 1
ATOM 2277 C C . LEU A 1 284 ? 25.332 10.091 -29.325 1.00 95.38 284 LEU A C 1
ATOM 2279 O O . LEU A 1 284 ? 25.528 8.968 -29.784 1.00 95.38 284 LEU A O 1
ATOM 2283 N N . ARG A 1 285 ? 26.265 10.741 -28.619 1.00 94.88 285 ARG A N 1
ATOM 2284 C CA . ARG A 1 285 ? 27.550 10.116 -28.262 1.00 94.88 285 ARG A CA 1
ATOM 2285 C C . ARG A 1 285 ? 27.350 8.950 -27.307 1.00 94.88 285 ARG A C 1
ATOM 2287 O O . ARG A 1 285 ? 27.971 7.909 -27.485 1.00 94.88 285 ARG A O 1
ATOM 2294 N N . GLU A 1 286 ? 26.478 9.122 -26.322 1.00 96.31 286 GLU A N 1
ATOM 2295 C CA . GLU A 1 286 ? 26.163 8.057 -25.379 1.00 96.31 286 GLU A CA 1
ATOM 2296 C C . GLU A 1 286 ? 25.438 6.882 -26.068 1.00 96.31 286 GLU A C 1
ATOM 2298 O O . GLU A 1 286 ? 25.793 5.735 -25.830 1.00 96.31 286 GLU A O 1
ATOM 2303 N N . ILE A 1 287 ? 24.496 7.148 -26.983 1.00 96.31 287 ILE A N 1
ATOM 2304 C CA . ILE A 1 287 ? 23.846 6.112 -27.809 1.00 96.31 287 ILE A CA 1
ATOM 2305 C C . ILE A 1 287 ? 24.876 5.360 -28.652 1.00 96.31 287 ILE A C 1
ATOM 2307 O O . ILE A 1 287 ? 24.880 4.135 -28.659 1.00 96.31 287 ILE A O 1
ATOM 2311 N N . ARG A 1 288 ? 25.780 6.076 -29.332 1.00 94.56 288 ARG A N 1
ATOM 2312 C CA . ARG A 1 288 ? 26.847 5.459 -30.130 1.00 94.56 288 ARG A CA 1
ATOM 2313 C C . ARG A 1 288 ? 27.740 4.557 -29.279 1.00 94.56 288 ARG A C 1
ATOM 2315 O O . ARG A 1 288 ? 28.119 3.482 -29.732 1.00 94.56 288 ARG A O 1
ATOM 2322 N N . HIS A 1 289 ? 28.076 4.994 -28.065 1.00 93.81 289 HIS A N 1
ATOM 2323 C CA . HIS A 1 289 ? 28.836 4.182 -27.120 1.00 93.81 289 HIS A CA 1
ATOM 2324 C C . HIS A 1 289 ? 28.070 2.909 -26.738 1.00 93.81 289 HIS A C 1
ATOM 2326 O O . HIS A 1 289 ? 28.624 1.819 -26.853 1.00 93.81 289 HIS A O 1
ATOM 2332 N N . ASP A 1 290 ? 26.792 3.036 -26.369 1.00 93.88 290 ASP A N 1
ATOM 2333 C CA . ASP A 1 290 ? 25.952 1.900 -25.979 1.00 93.88 290 ASP A CA 1
ATOM 2334 C C . ASP A 1 290 ? 25.745 0.908 -27.142 1.00 93.88 290 ASP A C 1
ATOM 2336 O O . ASP A 1 290 ? 25.791 -0.302 -26.936 1.00 93.88 290 ASP A O 1
ATOM 2340 N N . MET A 1 291 ? 25.548 1.394 -28.373 1.00 93.56 291 MET A N 1
ATOM 2341 C CA . MET A 1 291 ? 25.389 0.549 -29.567 1.00 93.56 291 MET A CA 1
ATOM 2342 C C . MET A 1 291 ? 26.691 -0.128 -30.012 1.00 93.56 291 MET A C 1
ATOM 2344 O O . MET A 1 291 ? 26.643 -1.141 -30.704 1.00 93.56 291 MET A O 1
ATOM 2348 N N . GLY A 1 292 ? 27.851 0.416 -29.635 1.00 91.38 292 GLY A N 1
ATOM 2349 C CA . GLY A 1 292 ? 29.158 -0.204 -29.861 1.00 91.38 292 GLY A CA 1
ATOM 2350 C C . GLY A 1 292 ? 29.617 -1.130 -28.729 1.00 91.38 292 GLY A C 1
ATOM 2351 O O . GLY A 1 292 ? 30.690 -1.724 -28.834 1.00 91.38 292 GLY A O 1
ATOM 2352 N N . ALA A 1 293 ? 28.855 -1.234 -27.637 1.00 90.75 293 ALA A N 1
ATOM 2353 C CA . ALA A 1 293 ? 29.239 -1.998 -26.457 1.00 90.75 293 ALA A CA 1
ATOM 2354 C C . ALA A 1 293 ? 28.992 -3.511 -26.613 1.00 90.75 293 ALA A C 1
ATOM 2356 O O . ALA A 1 293 ? 28.264 -3.979 -27.484 1.00 90.75 293 ALA A O 1
ATOM 2357 N N . ALA A 1 294 ? 29.570 -4.298 -25.699 1.00 88.81 294 ALA A N 1
ATOM 2358 C CA . ALA A 1 294 ? 29.436 -5.758 -25.684 1.00 88.81 294 ALA A CA 1
ATOM 2359 C C . ALA A 1 294 ? 28.020 -6.261 -25.337 1.00 88.81 294 ALA A C 1
ATOM 2361 O O . ALA A 1 294 ? 27.723 -7.442 -25.534 1.00 88.81 294 ALA A O 1
ATOM 2362 N N . HIS A 1 295 ? 27.145 -5.394 -24.823 1.00 89.94 295 HIS A N 1
ATOM 2363 C CA . HIS A 1 295 ? 25.779 -5.730 -24.424 1.00 89.94 295 HIS A CA 1
ATOM 2364 C C . HIS A 1 295 ? 24.762 -4.912 -25.228 1.00 89.94 295 HIS A C 1
ATOM 2366 O O . HIS A 1 295 ? 25.033 -3.748 -25.519 1.00 89.94 295 HIS A O 1
ATOM 2372 N N . PRO A 1 296 ? 23.583 -5.474 -25.561 1.00 90.94 296 PRO A N 1
ATOM 2373 C CA . PRO A 1 296 ? 22.563 -4.745 -26.310 1.00 90.94 296 PRO A CA 1
ATOM 2374 C C . PRO A 1 296 ? 22.122 -3.452 -25.608 1.00 90.94 296 PRO A C 1
ATOM 2376 O O . PRO A 1 296 ? 21.778 -3.465 -24.421 1.00 90.94 296 PRO A O 1
ATOM 2379 N N . MET A 1 297 ? 22.066 -2.346 -26.356 1.00 92.69 297 MET A N 1
ATOM 2380 C CA . MET A 1 297 ? 21.592 -1.061 -25.839 1.00 92.69 297 MET A CA 1
ATOM 2381 C C . MET A 1 297 ? 20.127 -1.156 -25.379 1.00 92.69 297 MET A C 1
ATOM 2383 O O . MET A 1 297 ? 19.237 -1.529 -26.143 1.00 92.69 297 MET A O 1
ATOM 2387 N N . ARG A 1 298 ? 19.859 -0.734 -24.136 1.00 91.06 298 ARG A N 1
ATOM 2388 C CA . ARG A 1 298 ? 18.507 -0.557 -23.576 1.00 91.06 298 ARG A CA 1
ATOM 2389 C C . ARG A 1 298 ? 18.391 0.806 -22.915 1.00 91.06 298 ARG A C 1
ATOM 2391 O O . ARG A 1 298 ? 18.624 0.952 -21.717 1.00 91.06 298 ARG A O 1
ATOM 2398 N N . ARG A 1 299 ? 18.029 1.802 -23.714 1.00 93.25 299 ARG A N 1
ATOM 2399 C CA . ARG A 1 299 ? 18.014 3.207 -23.311 1.00 93.25 299 ARG A CA 1
ATOM 2400 C C . ARG A 1 299 ? 16.620 3.800 -23.460 1.00 93.25 299 ARG A C 1
ATOM 2402 O O . ARG A 1 299 ? 15.938 3.554 -24.449 1.00 93.25 299 ARG A O 1
ATOM 2409 N N . LEU A 1 300 ? 16.232 4.620 -22.488 1.00 95.38 300 LEU A N 1
ATOM 2410 C CA . LEU A 1 300 ? 15.056 5.476 -22.576 1.00 95.38 300 LEU A CA 1
ATOM 2411 C C . LEU A 1 300 ? 15.503 6.887 -22.966 1.00 95.38 300 LEU A C 1
ATOM 2413 O O . LEU A 1 300 ? 16.188 7.558 -22.197 1.00 95.38 300 LEU A O 1
ATOM 2417 N N . LEU A 1 301 ? 15.115 7.337 -24.158 1.00 95.50 301 LEU A N 1
ATOM 2418 C CA . LEU A 1 301 ? 15.301 8.724 -24.574 1.00 95.50 301 LEU A CA 1
ATOM 2419 C C . LEU A 1 301 ? 14.143 9.577 -24.042 1.00 95.50 301 LEU A C 1
ATOM 2421 O O . LEU A 1 301 ? 13.036 9.528 -24.578 1.00 95.50 301 LEU A O 1
ATOM 2425 N N . GLN A 1 302 ? 14.401 10.372 -23.006 1.00 95.62 302 GLN A N 1
ATOM 2426 C CA . GLN A 1 302 ? 13.400 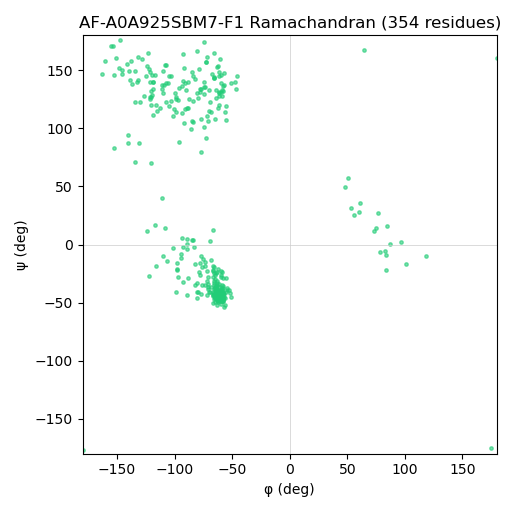11.240 -22.385 1.00 95.62 302 GLN A CA 1
ATOM 2427 C C . GLN A 1 302 ? 13.654 12.716 -22.719 1.00 95.62 302 GLN A C 1
ATOM 2429 O O . GLN A 1 302 ? 14.790 13.182 -22.713 1.00 95.62 302 GLN A O 1
ATOM 2434 N N . GLY A 1 303 ? 12.581 13.455 -22.998 1.00 93.44 303 GLY A N 1
ATOM 2435 C CA . GLY A 1 303 ? 12.623 14.897 -23.238 1.00 93.44 303 GLY A CA 1
ATOM 2436 C C . GLY A 1 303 ? 11.240 15.463 -23.542 1.00 93.44 303 GLY A C 1
ATOM 2437 O O . GLY A 1 303 ? 10.345 14.723 -23.964 1.00 93.44 303 GLY A O 1
ATOM 2438 N N . ASP A 1 304 ? 11.075 16.772 -23.377 1.00 92.75 304 ASP A N 1
ATOM 2439 C CA . ASP A 1 304 ? 9.794 17.464 -23.563 1.00 92.75 304 ASP A CA 1
ATOM 2440 C C . ASP A 1 304 ? 9.308 17.430 -25.019 1.00 92.75 304 ASP A C 1
ATOM 2442 O O . ASP A 1 304 ? 10.052 17.082 -25.950 1.00 92.75 304 ASP A O 1
ATOM 2446 N N . VAL A 1 305 ? 8.033 17.751 -25.245 1.00 87.44 305 VAL A N 1
ATOM 2447 C CA . VAL A 1 305 ? 7.492 17.917 -26.604 1.00 87.44 305 VAL A CA 1
ATOM 2448 C C . VAL A 1 305 ? 8.280 19.023 -27.315 1.00 87.44 305 VAL A C 1
ATOM 2450 O O . VAL A 1 305 ? 8.574 20.056 -26.729 1.00 87.44 305 VAL A O 1
ATOM 2453 N N . GLY A 1 306 ? 8.700 18.776 -28.559 1.00 84.56 306 GLY A N 1
ATOM 2454 C CA . GLY A 1 306 ? 9.524 19.724 -29.323 1.00 84.56 306 GLY A CA 1
ATOM 2455 C C . GLY A 1 306 ? 11.035 19.678 -29.044 1.00 84.56 306 GLY A C 1
ATOM 2456 O O . GLY A 1 306 ? 11.795 20.283 -29.788 1.00 84.56 306 GLY A O 1
ATOM 2457 N N . SER A 1 307 ? 11.521 18.892 -28.073 1.00 89.25 307 SER A N 1
ATOM 2458 C CA . SER A 1 307 ? 12.971 18.767 -27.777 1.00 89.25 307 SER A CA 1
ATOM 2459 C C . SER A 1 307 ? 13.810 18.046 -28.854 1.00 89.25 307 SER A C 1
ATOM 2461 O O . SER A 1 307 ? 15.011 17.832 -28.680 1.00 89.25 307 SER A O 1
ATOM 2463 N N . GLY A 1 308 ? 13.201 17.650 -29.976 1.00 89.62 308 GLY A N 1
ATOM 2464 C CA . GLY A 1 308 ? 13.889 17.001 -31.097 1.00 89.62 308 GLY A CA 1
ATOM 2465 C C . GLY A 1 308 ? 14.234 15.523 -30.882 1.00 89.62 308 GLY A C 1
ATOM 2466 O O . GLY A 1 308 ? 15.177 15.023 -31.491 1.00 89.62 308 GLY A O 1
ATOM 2467 N N . LYS A 1 309 ? 13.470 14.795 -30.051 1.00 94.00 309 LYS A N 1
ATOM 2468 C CA . LYS A 1 309 ? 13.649 13.341 -29.831 1.00 94.00 309 LYS A CA 1
ATOM 2469 C C . LYS A 1 309 ? 13.665 12.534 -31.136 1.00 94.00 309 LYS A C 1
ATOM 2471 O O . LYS A 1 309 ? 14.464 11.616 -31.277 1.00 94.00 309 LYS A O 1
ATOM 2476 N N . THR A 1 310 ? 12.819 12.907 -32.094 1.00 92.12 310 THR A N 1
ATOM 2477 C CA . THR A 1 310 ? 12.697 12.235 -33.396 1.00 92.12 310 THR A CA 1
ATOM 2478 C C . THR A 1 310 ? 13.995 12.293 -34.202 1.00 92.12 310 THR A C 1
ATOM 2480 O O . THR A 1 310 ? 14.365 11.317 -34.839 1.00 92.12 310 THR A O 1
ATOM 2483 N N . VAL A 1 311 ? 14.731 13.403 -34.117 1.00 93.44 311 VAL A N 1
ATOM 2484 C CA . VAL A 1 311 ? 16.015 13.587 -34.814 1.00 93.44 311 VAL A CA 1
ATOM 2485 C C . VAL A 1 311 ? 17.087 12.697 -34.194 1.00 93.44 311 VAL A C 1
ATOM 2487 O O . VAL A 1 311 ? 17.860 12.064 -34.905 1.00 93.44 311 VAL A O 1
ATOM 2490 N N . VAL A 1 312 ? 17.105 12.603 -32.860 1.00 95.25 312 VAL A N 1
ATOM 2491 C CA . VAL A 1 312 ? 18.002 11.682 -32.151 1.00 95.25 312 VAL A CA 1
ATOM 2492 C C . VAL A 1 312 ? 17.702 10.237 -32.558 1.00 95.25 312 VAL A C 1
ATOM 2494 O O . VAL A 1 312 ? 18.635 9.506 -32.874 1.00 95.25 312 VAL A O 1
ATOM 2497 N N . ALA A 1 313 ? 16.422 9.854 -32.628 1.00 94.56 313 ALA A N 1
ATOM 2498 C CA . ALA A 1 313 ? 16.001 8.527 -33.078 1.00 94.56 313 ALA A CA 1
ATOM 2499 C C . ALA A 1 313 ? 16.396 8.238 -34.537 1.00 94.56 313 ALA A C 1
ATOM 2501 O O . ALA A 1 313 ? 16.865 7.140 -34.826 1.00 94.56 313 ALA A O 1
ATOM 2502 N N . ALA A 1 314 ? 16.281 9.217 -35.440 1.00 93.56 314 ALA A N 1
ATOM 2503 C CA . ALA A 1 314 ? 16.740 9.085 -36.824 1.00 93.56 314 ALA A CA 1
ATOM 2504 C C . ALA A 1 314 ? 18.254 8.842 -36.899 1.00 93.56 314 ALA A C 1
ATOM 2506 O O . ALA A 1 314 ? 18.699 7.890 -37.534 1.00 93.56 314 ALA A O 1
ATOM 2507 N N . CYS A 1 315 ? 19.050 9.623 -36.165 1.00 94.25 315 CYS A N 1
ATOM 2508 C CA . CYS A 1 315 ? 20.489 9.387 -36.051 1.00 94.25 315 CYS A CA 1
ATOM 2509 C C . CYS A 1 315 ? 20.815 7.996 -35.483 1.00 94.25 315 CYS A C 1
ATOM 2511 O O . CYS A 1 315 ? 21.750 7.360 -35.955 1.00 94.25 315 CYS A O 1
ATOM 2513 N N . THR A 1 316 ? 20.055 7.502 -34.499 1.00 95.50 316 THR A N 1
ATOM 2514 C CA . THR A 1 316 ? 20.202 6.130 -33.978 1.00 95.50 316 THR A CA 1
ATOM 2515 C C . THR A 1 316 ? 19.894 5.075 -35.041 1.00 95.50 316 THR A C 1
ATOM 2517 O O . THR A 1 316 ? 20.627 4.096 -35.153 1.00 95.50 316 THR A O 1
ATOM 2520 N N . ALA A 1 317 ? 18.850 5.280 -35.850 1.00 94.62 317 ALA A N 1
ATOM 2521 C CA . ALA A 1 317 ? 18.523 4.387 -36.958 1.00 94.62 317 ALA A CA 1
ATOM 2522 C C . ALA A 1 317 ? 19.661 4.337 -37.988 1.00 94.62 317 ALA A C 1
ATOM 2524 O O . ALA A 1 317 ? 20.072 3.254 -38.398 1.00 94.62 317 ALA A O 1
ATOM 2525 N N . PHE A 1 318 ? 20.243 5.491 -38.329 1.00 94.19 318 PHE A N 1
ATOM 2526 C CA . PHE A 1 318 ? 21.401 5.544 -39.218 1.00 94.19 318 PHE A CA 1
ATOM 2527 C C . PHE A 1 318 ? 22.607 4.770 -38.675 1.00 94.19 318 PHE A C 1
ATOM 2529 O O . PHE A 1 318 ? 23.232 4.060 -39.449 1.00 94.19 318 PHE A O 1
ATOM 2536 N N . MET A 1 319 ? 22.900 4.806 -37.367 1.00 94.88 319 MET A N 1
ATOM 2537 C CA . MET A 1 319 ? 24.005 4.011 -36.788 1.00 94.88 319 MET A CA 1
ATOM 2538 C C . MET A 1 319 ? 23.837 2.503 -37.045 1.00 94.88 319 MET A C 1
ATOM 2540 O O . MET A 1 319 ? 24.806 1.811 -37.364 1.00 94.88 319 MET A O 1
ATOM 2544 N N . ALA A 1 320 ? 22.607 1.993 -36.934 1.00 94.31 320 ALA A N 1
ATOM 2545 C CA . ALA A 1 320 ? 22.299 0.591 -37.213 1.00 94.31 320 ALA A CA 1
ATOM 2546 C C . ALA A 1 320 ? 22.361 0.266 -38.716 1.00 94.31 320 ALA A C 1
ATOM 2548 O O . ALA A 1 320 ? 22.968 -0.739 -39.086 1.00 94.31 320 ALA A O 1
ATOM 2549 N N . LEU A 1 321 ? 21.805 1.134 -39.568 1.00 93.69 321 LEU A N 1
ATOM 2550 C CA . LEU A 1 321 ? 21.828 0.979 -41.028 1.00 93.69 321 LEU A CA 1
ATOM 2551 C C . LEU A 1 321 ? 23.258 1.017 -41.588 1.00 93.69 321 LEU A C 1
ATOM 2553 O O . LEU A 1 321 ? 23.631 0.149 -42.372 1.00 93.69 321 LEU A O 1
ATOM 2557 N N . GLU A 1 322 ? 24.086 1.960 -41.126 1.00 93.44 322 GLU A N 1
ATOM 2558 C CA . GLU A 1 322 ? 25.519 2.063 -41.459 1.00 93.44 322 GLU A CA 1
ATOM 2559 C C . GLU A 1 322 ? 26.295 0.802 -41.046 1.00 93.44 322 GLU A C 1
ATOM 2561 O O . GLU A 1 322 ? 27.315 0.469 -41.642 1.00 93.44 322 GLU A O 1
ATOM 2566 N N . SER A 1 323 ? 25.803 0.086 -40.033 1.00 93.19 323 SER A N 1
ATOM 2567 C CA . SER A 1 323 ? 26.388 -1.172 -39.557 1.00 93.19 323 SER A CA 1
ATOM 2568 C C . SER A 1 323 ? 25.831 -2.411 -40.281 1.00 93.19 323 SER A C 1
ATOM 2570 O O . SER A 1 323 ? 26.176 -3.532 -39.915 1.00 93.19 323 SER A O 1
ATOM 2572 N N . GLY A 1 324 ? 24.980 -2.230 -41.299 1.00 92.19 324 GLY A N 1
ATOM 2573 C CA . GLY A 1 324 ? 24.415 -3.308 -42.117 1.00 92.19 324 GLY A CA 1
ATOM 2574 C C . GLY A 1 324 ? 23.165 -3.977 -41.537 1.00 92.19 324 GLY A C 1
ATOM 2575 O O . GLY A 1 324 ? 22.797 -5.064 -41.983 1.00 92.19 324 GLY A O 1
ATOM 2576 N N . PHE A 1 325 ? 22.511 -3.361 -40.547 1.00 93.25 325 PHE A N 1
ATOM 2577 C CA . PHE A 1 325 ? 21.320 -3.914 -39.899 1.00 93.25 325 PHE A CA 1
ATOM 2578 C C . PHE A 1 325 ? 20.052 -3.133 -40.242 1.00 93.25 325 PHE A C 1
ATOM 2580 O O . PHE A 1 325 ? 20.071 -1.916 -40.401 1.00 93.25 325 PHE A O 1
ATOM 2587 N N . ASN A 1 326 ? 18.923 -3.841 -40.269 1.00 92.88 326 ASN A N 1
ATOM 2588 C CA . ASN A 1 326 ? 17.607 -3.233 -40.447 1.00 92.88 326 ASN A CA 1
ATOM 2589 C C . ASN A 1 326 ? 17.099 -2.612 -39.142 1.00 92.88 326 ASN A C 1
ATOM 2591 O O . ASN A 1 326 ? 17.395 -3.096 -38.046 1.00 92.88 326 ASN A O 1
ATOM 2595 N N . VAL A 1 327 ? 16.284 -1.565 -39.268 1.00 94.38 327 VAL A N 1
ATOM 2596 C CA . VAL A 1 327 ? 15.700 -0.841 -38.134 1.00 94.38 327 VAL A CA 1
ATOM 2597 C C . VAL A 1 327 ? 14.185 -0.914 -38.206 1.00 94.38 327 VAL A C 1
ATOM 2599 O O . VAL A 1 327 ? 13.594 -0.564 -39.219 1.00 94.38 327 VAL A O 1
ATOM 2602 N N . ALA A 1 328 ? 13.560 -1.318 -37.102 1.00 94.88 328 ALA A N 1
ATOM 2603 C CA . ALA A 1 328 ? 12.118 -1.229 -36.927 1.00 94.88 328 ALA A CA 1
ATOM 2604 C C . ALA A 1 328 ? 11.782 -0.046 -36.012 1.00 94.88 328 ALA A C 1
ATOM 2606 O O . ALA A 1 328 ? 12.258 0.023 -34.875 1.00 94.88 328 ALA A O 1
ATOM 2607 N N . LEU A 1 329 ? 10.945 0.873 -36.497 1.00 92.44 329 LEU A N 1
ATOM 2608 C CA . LEU A 1 329 ? 10.352 1.929 -35.682 1.00 92.44 329 LEU A CA 1
ATOM 2609 C C . LEU A 1 329 ? 8.935 1.525 -35.291 1.00 92.44 329 LEU A C 1
ATOM 2611 O O . LEU A 1 329 ? 8.108 1.225 -36.143 1.00 92.44 329 LEU A O 1
ATOM 2615 N N . MET A 1 330 ? 8.654 1.526 -33.991 1.00 93.81 330 MET A N 1
ATOM 2616 C CA . MET A 1 330 ? 7.349 1.142 -33.459 1.00 93.81 330 MET A CA 1
ATOM 2617 C C . MET A 1 330 ? 6.639 2.363 -32.878 1.00 93.81 330 MET A C 1
ATOM 2619 O O . MET A 1 330 ? 7.234 3.127 -32.114 1.00 93.81 330 MET A O 1
ATOM 2623 N N . ALA A 1 331 ? 5.359 2.521 -33.207 1.00 93.00 331 ALA A N 1
ATOM 2624 C CA . ALA A 1 331 ? 4.484 3.560 -32.675 1.00 93.00 331 ALA A CA 1
ATOM 2625 C C . ALA A 1 331 ? 3.256 2.924 -32.001 1.00 93.00 331 ALA A C 1
ATOM 2627 O O . ALA A 1 331 ? 2.840 1.837 -32.400 1.00 93.00 331 ALA A O 1
ATOM 2628 N N . PRO A 1 332 ? 2.659 3.571 -30.986 1.00 93.75 332 PRO A N 1
ATOM 2629 C CA . PRO A 1 332 ? 1.525 2.999 -30.261 1.00 93.75 332 PRO A CA 1
ATOM 2630 C C . PRO A 1 332 ? 0.192 3.106 -31.021 1.00 93.75 332 PRO A C 1
ATOM 2632 O O . PRO A 1 332 ? -0.768 2.445 -30.637 1.00 93.75 332 PRO A O 1
ATOM 2635 N N . THR A 1 333 ? 0.107 3.946 -32.059 1.00 95.06 333 THR A N 1
ATOM 2636 C CA . THR A 1 333 ? -1.102 4.153 -32.868 1.00 95.06 333 THR A CA 1
ATOM 2637 C C . THR A 1 333 ? -0.752 4.315 -34.343 1.00 95.06 333 THR A C 1
ATOM 2639 O O . THR A 1 333 ? 0.346 4.762 -34.677 1.00 95.06 333 THR A O 1
ATOM 2642 N N . GLU A 1 334 ? -1.710 3.999 -35.213 1.00 95.25 334 GLU A N 1
ATOM 2643 C CA . GLU A 1 334 ? -1.590 4.139 -36.669 1.00 95.25 334 GLU A CA 1
ATOM 2644 C C . GLU A 1 334 ? -1.275 5.581 -37.083 1.00 95.25 334 GLU A C 1
ATOM 2646 O O . GLU A 1 334 ? -0.300 5.812 -37.782 1.00 95.25 334 GLU A O 1
ATOM 2651 N N . ILE A 1 335 ? -1.991 6.569 -36.535 1.00 94.12 335 ILE A N 1
ATOM 2652 C CA . ILE A 1 335 ? -1.755 7.993 -36.835 1.00 94.12 335 ILE A CA 1
ATOM 2653 C C . ILE A 1 335 ? -0.307 8.407 -36.510 1.00 94.12 335 ILE A C 1
ATOM 2655 O O . ILE A 1 335 ? 0.326 9.132 -37.276 1.00 94.12 335 ILE A O 1
ATOM 2659 N N . LEU A 1 336 ? 0.250 7.953 -35.378 1.00 91.69 336 LEU A N 1
ATOM 2660 C CA . LEU A 1 336 ? 1.649 8.242 -35.038 1.00 91.69 336 LEU A CA 1
ATOM 2661 C C . LEU A 1 336 ? 2.625 7.480 -35.942 1.00 91.69 336 LEU A C 1
ATOM 2663 O O . LEU A 1 336 ? 3.690 8.012 -36.255 1.00 91.69 336 LEU A O 1
ATOM 2667 N N . ALA A 1 337 ? 2.279 6.261 -36.359 1.00 93.44 337 ALA A N 1
ATOM 2668 C CA . ALA A 1 337 ? 3.068 5.492 -37.313 1.00 93.44 337 ALA A CA 1
ATOM 2669 C C . ALA A 1 337 ? 3.123 6.195 -38.677 1.00 93.44 337 ALA A C 1
ATOM 2671 O O . ALA A 1 337 ? 4.216 6.384 -39.199 1.00 93.44 337 ALA A O 1
ATOM 2672 N N . GLU A 1 338 ? 1.993 6.674 -39.202 1.00 93.56 338 GLU A N 1
ATOM 2673 C CA . GLU A 1 338 ? 1.920 7.443 -40.452 1.00 93.56 338 GLU A CA 1
ATOM 2674 C C . GLU A 1 338 ? 2.739 8.737 -40.375 1.00 93.56 338 GLU A C 1
ATOM 2676 O O . GLU A 1 338 ? 3.496 9.059 -41.293 1.00 93.56 338 GLU A O 1
ATOM 2681 N N . GLN A 1 339 ? 2.654 9.460 -39.253 1.00 90.75 339 GLN A N 1
ATOM 2682 C CA . GLN A 1 339 ? 3.460 10.662 -39.024 1.00 90.75 339 GLN A CA 1
ATOM 2683 C C . GLN A 1 339 ? 4.961 10.357 -38.993 1.00 90.75 339 GLN A C 1
ATOM 2685 O O . GLN A 1 339 ? 5.759 11.089 -39.585 1.00 90.75 339 GLN A O 1
ATOM 2690 N N . LEU A 1 340 ? 5.371 9.291 -38.299 1.00 92.38 340 LEU A N 1
ATOM 2691 C CA . LEU A 1 340 ? 6.768 8.862 -38.278 1.00 92.38 340 LEU A CA 1
ATOM 2692 C C . LEU A 1 340 ? 7.218 8.395 -39.662 1.00 92.38 340 LEU A C 1
ATOM 2694 O O . LEU A 1 340 ? 8.285 8.811 -40.100 1.00 92.38 340 LEU A O 1
ATOM 2698 N N . HIS A 1 341 ? 6.401 7.619 -40.369 1.00 93.19 341 HIS A N 1
ATOM 2699 C CA . HIS A 1 341 ? 6.675 7.162 -41.726 1.00 93.19 341 HIS A CA 1
ATOM 2700 C C . HIS A 1 341 ? 6.872 8.342 -42.686 1.00 93.19 341 HIS A C 1
ATOM 2702 O O . HIS A 1 341 ? 7.862 8.369 -43.412 1.00 93.19 341 HIS A O 1
ATOM 2708 N N . GLY A 1 342 ? 6.001 9.356 -42.645 1.00 92.88 342 GLY A N 1
ATOM 2709 C CA . GLY A 1 342 ? 6.142 10.568 -43.457 1.00 92.88 342 GLY A CA 1
ATOM 2710 C C . GLY A 1 342 ? 7.430 11.339 -43.149 1.00 92.88 342 GLY A C 1
ATOM 2711 O O . GLY A 1 342 ? 8.189 11.666 -44.062 1.00 92.88 342 GLY A O 1
ATOM 2712 N N . ASN A 1 343 ? 7.722 11.566 -41.862 1.00 90.94 343 ASN A N 1
ATOM 2713 C CA . ASN A 1 343 ? 8.937 12.268 -41.432 1.00 90.94 343 ASN A CA 1
ATOM 2714 C C . ASN A 1 343 ? 10.214 11.512 -41.825 1.00 90.94 343 ASN A C 1
ATOM 2716 O O . ASN A 1 343 ? 11.139 12.101 -42.382 1.00 90.94 343 ASN A O 1
ATOM 2720 N N . PHE A 1 344 ? 10.268 10.207 -41.550 1.00 92.56 344 PHE A N 1
ATOM 2721 C CA . PHE A 1 344 ? 11.432 9.384 -41.863 1.00 92.56 344 PHE A CA 1
ATOM 2722 C C . PHE A 1 344 ? 11.594 9.201 -43.370 1.00 92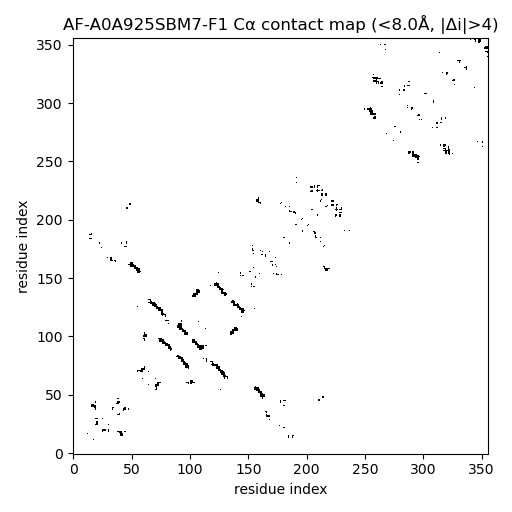.56 344 PHE A C 1
ATOM 2724 O O . PHE A 1 344 ? 12.710 9.337 -43.852 1.00 92.56 344 PHE A O 1
ATOM 2731 N N . SER A 1 345 ? 10.520 8.995 -44.135 1.00 92.38 345 SER A N 1
ATOM 2732 C CA . SER A 1 345 ? 10.596 8.917 -45.602 1.00 92.38 345 SER A CA 1
ATOM 2733 C C . SER A 1 345 ? 11.189 10.188 -46.201 1.00 92.38 345 SER A C 1
ATOM 2735 O O . SER A 1 345 ? 12.103 10.109 -47.019 1.00 92.38 345 SER A O 1
ATOM 2737 N N . HIS A 1 346 ? 10.738 11.359 -45.740 1.00 90.62 346 HIS A N 1
ATOM 2738 C CA . HIS A 1 346 ? 11.271 12.642 -46.193 1.00 90.62 346 HIS A CA 1
ATOM 2739 C C . HIS A 1 346 ? 12.777 12.793 -45.911 1.00 90.62 346 HIS A C 1
ATOM 2741 O O . HIS A 1 346 ? 13.505 13.348 -46.731 1.00 90.62 346 HIS A O 1
ATOM 2747 N N . TRP A 1 347 ? 13.258 12.283 -44.774 1.00 89.88 347 TRP A N 1
ATOM 2748 C CA . TRP A 1 347 ? 14.670 12.364 -44.390 1.00 89.88 347 TRP A CA 1
ATOM 2749 C C . TRP A 1 347 ? 15.561 11.286 -45.019 1.00 89.88 347 TRP A C 1
ATOM 2751 O O . TRP A 1 347 ? 16.728 11.556 -45.297 1.00 89.88 347 TRP A O 1
ATOM 2761 N N . LEU A 1 348 ? 15.048 10.069 -45.213 1.00 88.56 348 LEU A N 1
ATOM 2762 C CA . LEU A 1 348 ? 15.831 8.892 -45.606 1.00 88.56 348 LEU A CA 1
ATOM 2763 C C . LEU A 1 348 ? 15.867 8.678 -47.128 1.00 88.56 348 LEU A C 1
ATOM 2765 O O . LEU A 1 348 ? 16.894 8.233 -47.644 1.00 88.56 348 LEU A O 1
ATOM 2769 N N . GLN A 1 349 ? 14.806 9.044 -47.862 1.00 88.12 349 GLN A N 1
ATOM 2770 C CA . GLN A 1 349 ? 14.761 8.890 -49.324 1.00 88.12 349 GLN A CA 1
ATOM 2771 C C . GLN A 1 349 ? 15.882 9.645 -50.062 1.00 88.12 349 GLN A C 1
ATOM 2773 O O . GLN A 1 349 ? 16.504 9.038 -50.935 1.00 88.12 349 GLN A O 1
ATOM 2778 N N . PRO A 1 350 ? 16.222 10.910 -49.718 1.00 87.56 350 PRO A N 1
ATOM 2779 C CA . PRO A 1 350 ? 17.334 11.617 -50.361 1.00 87.56 350 PRO A CA 1
ATOM 2780 C C . PRO A 1 350 ? 18.696 10.948 -50.141 1.00 87.56 350 PRO A C 1
ATOM 2782 O O . PRO A 1 350 ? 19.628 11.179 -50.905 1.00 87.56 350 PRO A O 1
ATOM 2785 N N . LEU A 1 351 ? 18.809 10.118 -49.101 1.00 86.94 351 LEU A N 1
ATOM 2786 C CA . LEU A 1 351 ? 20.018 9.379 -48.741 1.00 86.94 351 LEU A CA 1
ATOM 2787 C C . LEU A 1 351 ? 20.039 7.963 -49.343 1.00 86.94 351 LEU A C 1
ATOM 2789 O O . LEU A 1 351 ? 20.932 7.180 -49.029 1.00 86.94 351 LEU A O 1
ATOM 2793 N N . GLY A 1 352 ? 19.057 7.616 -50.185 1.00 86.25 352 GLY A N 1
ATOM 2794 C CA . GLY A 1 352 ? 18.954 6.305 -50.829 1.00 86.25 352 GLY A CA 1
ATOM 2795 C C . GLY A 1 352 ? 18.480 5.180 -49.906 1.00 86.25 352 GLY A C 1
ATOM 2796 O O . GLY A 1 352 ? 18.603 4.010 -50.265 1.00 86.25 352 GLY A O 1
ATOM 2797 N N . VAL A 1 353 ? 17.937 5.506 -48.729 1.00 88.31 353 VAL A N 1
ATOM 2798 C CA . VAL A 1 353 ? 17.433 4.516 -47.769 1.00 88.31 353 VAL A CA 1
ATOM 2799 C C . VAL A 1 353 ? 15.922 4.363 -47.935 1.00 88.31 353 VAL A C 1
ATOM 2801 O O . VAL A 1 353 ? 15.169 5.333 -47.833 1.00 88.31 353 VAL A O 1
ATOM 2804 N N . ARG A 1 354 ? 15.468 3.128 -48.175 1.00 88.06 354 ARG A N 1
ATOM 2805 C CA . ARG A 1 354 ? 14.042 2.802 -48.286 1.00 88.06 354 ARG A CA 1
ATOM 2806 C C . ARG A 1 354 ? 13.402 2.719 -46.898 1.00 88.06 354 ARG A C 1
ATOM 2808 O O . ARG A 1 354 ? 13.952 2.084 -46.003 1.00 88.06 354 ARG A O 1
ATOM 2815 N N . VAL A 1 355 ? 12.236 3.340 -46.752 1.00 88.00 355 VAL A N 1
ATOM 2816 C CA . VAL A 1 355 ? 11.350 3.204 -45.589 1.00 88.00 355 VAL A CA 1
ATOM 2817 C C . VAL A 1 355 ? 10.125 2.421 -46.057 1.00 88.00 355 VAL A C 1
ATOM 2819 O O . VAL A 1 355 ? 9.597 2.721 -47.130 1.00 88.00 355 VAL A O 1
ATOM 2822 N N . GLU A 1 356 ? 9.751 1.386 -45.307 1.00 79.62 356 GLU A N 1
ATOM 2823 C CA . GLU A 1 356 ? 8.612 0.498 -45.585 1.00 79.62 356 GLU A CA 1
ATOM 2824 C C . GLU A 1 356 ? 7.580 0.554 -44.461 1.00 79.62 356 GLU A C 1
ATOM 2826 O O . GLU A 1 356 ? 7.993 0.755 -43.291 1.00 79.62 356 GLU A O 1
#

Radius of gyration: 33.3 Å; Cα contacts (8 Å, |Δi|>4): 507; chains: 1; bounding box: 74×73×89 Å

Nearest PDB structures (foldseek):
  1gm5-assembly1_A  TM=7.363E-01  e=4.267E-21  Thermotoga maritima
  3e0e-assembly1_A  TM=8.267E-01  e=1.508E-04  Methanococcus maripaludis
  6ac6-assembly2_A  TM=5.283E-01  e=4.524E-04  Mycolicibacterium smegmatis MC2 155
  1fgu-assembly1_B  TM=6.960E-01  e=1.027E-02  Homo sapiens
  4gop-assembly2_Z  TM=5.637E-01  e=1.631E-02  Mycosarcoma maydis

Secondary structure (DSSP, 8-state):
----PPPPPP----GGGSBGGGSTT--HHHHHHHHHTT--BHHHHHT---SEEEE---B--GGG--TT--EEEEEEEEEEEEEEETTTTEEEEEEEEE-SS-EEEEEEET-GGGGGT--TT-EEEEEE--SEETTEEEES-EEEE--TT----SSSSSEEEE----TT--HHHHHHHHHHHHHHHGGG---SSHHHHHHH-TTS--HHHHHHHHHS-SSHHHHHHHHHHHHHHHHHHHHHHHHHHHHHHHHH---------SHHHHHHHHHSSSPPPHHHHHHHHHHHHHHTSSS---------TTS-HHHHHHHHHHHHHHTT-------SSHHHHHHHHHHHHHHHGGGT----

pLDDT: mean 86.71, std 12.07, range [33.78, 96.31]

Sequence (356 aa):
MSRYKPPMPDAPTHPILTPIVALRGVGPERAAQLARLKLHTVEDLLLHRPRRYEDRRHFRTIAELELGVASTTRGKIVACGLKKWQQGRKSVFELVAEDGSGRLHCRWWNLPFMQNYFKVGDELFVFGKPNSLKPRTIDHPETEVIEPGEEVSIHIDRVAPIYPLTEGLPQRWMRSLLWRTLEQFEPLVSEPSPDISAKLLITRPTRANALRMIHFPAELSDIEIARQRLALDEFIGLQLAIQSRRKKLEAGTRGLPCAGDNHLIRQFLAALGFKLTGAQTRVLREIRHDMGAAHPMRRLLQGDVGSGKTVVAACTAFMALESGFNVALMAPTEILAEQLHGNFSHWLQPLGVRVE

Foldseek 3Di:
DDDDDDDDDDDPDQPQQAFPCPFPPCDPVNSVFVVVVVRTTSVSLLVQFFPFWDFQQDEDDLLPADAFDKHKYKFAWQDWDKDADPVRPKIKIWTWTHDPNAIEIEIEIPCRCVVVVDDHGWMKMWIAGFNDVVVGYGYPTDMDTDDVPDPDDQAHNFTAGHGDGDPPDDSVVSSVRLVVSLVVCLVSDDQPDCVCCVPPVPVADGLSVLSCCRHTNRDPVSNVSSVVVVVVSVVVVVVVVVVVVVVVQLVPDWADQLLAPCPLVVVLCVVPPDHQDPVLVVVLVVLSVQNRDGGHDDDDDDDDVPNCVLNSVLSSQNSNVNVVHHDDDDDPDPVVVVVSQVVSCVRCVVVVDDDD